Protein AF-A0A2E0BI28-F1 (afdb_monomer)

Structure (mmCIF, N/CA/C/O backbone):
data_AF-A0A2E0BI28-F1
#
_entry.id   AF-A0A2E0BI28-F1
#
loop_
_atom_site.group_PDB
_atom_site.id
_atom_site.type_symbol
_atom_site.label_atom_id
_atom_site.label_alt_id
_atom_site.label_comp_id
_atom_site.label_asym_id
_atom_site.label_entity_id
_atom_site.label_seq_id
_atom_site.pdbx_PDB_ins_code
_atom_site.Cartn_x
_atom_site.Cartn_y
_atom_site.Cartn_z
_atom_site.occupancy
_atom_site.B_iso_or_equiv
_atom_site.auth_seq_id
_atom_site.auth_comp_id
_atom_site.auth_asym_id
_atom_site.auth_atom_id
_atom_site.pdbx_PDB_model_num
ATOM 1 N N . MET A 1 1 ? 21.167 0.576 13.100 1.00 31.11 1 MET A N 1
ATOM 2 C CA . MET A 1 1 ? 19.724 0.785 12.838 1.00 31.11 1 MET A CA 1
ATOM 3 C C . MET A 1 1 ? 19.619 1.654 11.587 1.00 31.11 1 MET A C 1
ATOM 5 O O . MET A 1 1 ? 20.034 2.802 11.629 1.00 31.11 1 MET A O 1
ATOM 9 N N . GLY A 1 2 ? 19.281 1.069 10.433 1.00 33.22 2 GLY A N 1
ATOM 10 C CA . GLY A 1 2 ? 19.471 1.712 9.123 1.00 33.22 2 GLY A CA 1
ATOM 11 C C . GLY A 1 2 ? 18.499 2.867 8.863 1.00 33.22 2 GLY A C 1
ATOM 12 O O . GLY A 1 2 ? 17.289 2.679 8.938 1.00 33.22 2 GLY A O 1
ATOM 13 N N . TYR A 1 3 ? 19.042 4.031 8.502 1.00 32.47 3 TYR A N 1
ATOM 14 C CA . TYR A 1 3 ? 18.343 5.298 8.228 1.00 32.47 3 TYR A CA 1
ATOM 15 C C . TYR A 1 3 ? 17.314 5.261 7.071 1.00 32.47 3 TYR A C 1
ATOM 17 O O . TYR A 1 3 ? 16.593 6.232 6.873 1.00 32.47 3 TYR A O 1
ATOM 25 N N . TYR A 1 4 ? 17.198 4.155 6.325 1.00 41.75 4 TYR A N 1
ATOM 26 C CA . TYR A 1 4 ? 16.386 4.061 5.100 1.00 41.75 4 TYR A CA 1
ATOM 27 C C . TYR A 1 4 ? 14.991 3.430 5.275 1.00 41.75 4 TYR A C 1
ATOM 29 O O . TYR A 1 4 ? 14.254 3.322 4.300 1.00 41.75 4 TYR A O 1
ATOM 37 N N . LYS A 1 5 ? 14.585 3.044 6.497 1.00 52.09 5 LYS A N 1
ATOM 38 C CA . LYS A 1 5 ? 13.227 2.510 6.764 1.00 52.09 5 LYS A CA 1
ATOM 39 C C . LYS A 1 5 ? 12.144 3.586 6.947 1.00 52.09 5 LYS A C 1
ATOM 41 O O . LYS A 1 5 ? 10.982 3.245 7.121 1.00 52.09 5 LYS A O 1
ATOM 46 N N . LEU A 1 6 ? 12.518 4.866 6.935 1.00 51.03 6 LEU A N 1
ATOM 47 C CA . LEU A 1 6 ? 11.646 5.989 7.273 1.00 51.03 6 LEU A CA 1
ATOM 48 C C . LEU A 1 6 ? 11.399 6.861 6.035 1.00 51.03 6 LEU A C 1
ATOM 50 O O . LEU A 1 6 ? 12.288 7.582 5.591 1.00 51.03 6 LEU A O 1
ATOM 54 N N . MET A 1 7 ? 10.181 6.821 5.489 1.00 57.72 7 MET A N 1
ATOM 55 C CA . MET A 1 7 ? 9.755 7.675 4.369 1.00 57.72 7 MET A CA 1
ATOM 56 C C . MET A 1 7 ? 8.499 8.466 4.734 1.00 57.72 7 MET A C 1
ATOM 58 O O . MET A 1 7 ? 7.677 7.999 5.514 1.00 57.72 7 MET A O 1
ATOM 62 N N . LYS A 1 8 ? 8.293 9.656 4.157 1.00 57.38 8 LYS A N 1
ATOM 63 C CA . LYS A 1 8 ? 6.991 10.343 4.282 1.00 57.38 8 LYS A CA 1
ATOM 64 C C . LYS A 1 8 ? 5.886 9.454 3.703 1.00 57.38 8 LYS A C 1
ATOM 66 O O . LYS A 1 8 ? 6.143 8.732 2.744 1.00 57.38 8 LYS A O 1
ATOM 71 N N . ASN A 1 9 ? 4.663 9.547 4.240 1.00 54.53 9 ASN A N 1
ATOM 72 C CA . ASN A 1 9 ? 3.481 8.838 3.723 1.00 54.53 9 ASN A CA 1
ATOM 73 C C . ASN A 1 9 ? 3.029 9.392 2.360 1.00 54.53 9 ASN A C 1
ATOM 75 O O . ASN A 1 9 ? 1.961 9.986 2.216 1.00 54.53 9 ASN A O 1
ATOM 79 N N . THR A 1 10 ? 3.883 9.265 1.354 1.00 59.09 10 THR A N 1
ATOM 80 C CA . THR A 1 10 ? 3.509 9.390 -0.047 1.00 59.09 10 THR A CA 1
ATOM 81 C C . THR A 1 10 ? 3.046 8.027 -0.539 1.00 59.09 10 THR A C 1
ATOM 83 O O . THR A 1 10 ? 3.462 6.994 -0.022 1.00 59.09 10 THR A O 1
ATOM 86 N N . HIS A 1 11 ? 2.176 8.017 -1.545 1.00 71.75 11 HIS A N 1
ATOM 87 C CA . HIS A 1 11 ? 1.741 6.791 -2.205 1.00 71.75 11 HIS A CA 1
ATOM 88 C C . HIS A 1 11 ? 2.954 5.902 -2.559 1.00 71.75 11 HIS A C 1
ATOM 90 O O . HIS A 1 11 ? 3.830 6.347 -3.299 1.00 71.75 11 HIS A O 1
ATOM 96 N N . LEU A 1 12 ? 3.002 4.670 -2.027 1.00 86.62 12 LEU A N 1
ATOM 97 C CA . LEU A 1 12 ? 4.080 3.713 -2.302 1.00 86.62 12 LEU A CA 1
ATOM 98 C C . LEU A 1 12 ? 4.194 3.453 -3.804 1.00 86.62 12 LEU A C 1
ATOM 100 O O . LEU A 1 12 ? 3.188 3.247 -4.486 1.00 86.62 12 LEU A O 1
ATOM 104 N N . GLU A 1 13 ? 5.417 3.458 -4.316 1.00 90.44 13 GLU A N 1
ATOM 105 C CA . GLU A 1 13 ? 5.674 3.295 -5.743 1.00 90.44 13 GLU A CA 1
ATOM 106 C C . GLU A 1 13 ? 5.702 1.820 -6.151 1.00 90.44 13 GLU A C 1
ATOM 108 O O . GLU A 1 13 ? 5.986 0.927 -5.345 1.00 90.44 13 GLU A O 1
ATOM 113 N N . HIS A 1 14 ? 5.399 1.560 -7.423 1.00 93.94 14 HIS A N 1
ATOM 114 C CA . HIS A 1 14 ? 5.671 0.259 -8.028 1.00 93.94 14 HIS A CA 1
ATOM 115 C C . HIS A 1 14 ? 7.129 0.217 -8.507 1.00 93.94 14 HIS A C 1
ATOM 117 O O . HIS A 1 14 ? 7.634 1.244 -8.967 1.00 93.94 14 HIS A O 1
ATOM 123 N N . PRO A 1 15 ? 7.812 -0.940 -8.466 1.00 96.69 15 PRO A N 1
ATOM 124 C CA . PRO A 1 15 ? 9.209 -1.024 -8.890 1.00 96.69 15 PRO A CA 1
ATOM 125 C C . PRO A 1 15 ? 9.400 -0.624 -10.361 1.00 96.69 15 PRO A C 1
ATOM 127 O O . PRO A 1 15 ? 10.380 0.035 -10.696 1.00 96.69 15 PRO A O 1
ATOM 130 N N . GLU A 1 16 ? 8.449 -0.934 -11.248 1.00 96.19 16 GLU A N 1
ATOM 131 C CA . GLU A 1 16 ? 8.539 -0.536 -12.657 1.00 96.19 16 GLU A CA 1
ATOM 132 C C . GLU A 1 16 ? 8.488 0.988 -12.878 1.00 96.19 16 GLU A C 1
ATOM 134 O O . GLU A 1 16 ? 9.059 1.482 -13.851 1.00 96.19 16 GLU A O 1
ATOM 139 N N . ASP A 1 17 ? 7.898 1.760 -11.955 1.00 95.31 17 ASP A N 1
ATOM 140 C CA . ASP A 1 17 ? 7.844 3.223 -12.069 1.00 95.31 17 ASP A CA 1
ATOM 141 C C . ASP A 1 17 ? 9.230 3.867 -11.891 1.00 95.31 17 ASP A C 1
ATOM 143 O O . ASP A 1 17 ? 9.428 4.986 -12.359 1.00 95.31 17 ASP A O 1
ATOM 147 N N . ALA A 1 18 ? 10.216 3.161 -11.317 1.00 96.06 18 ALA A N 1
ATOM 148 C CA . ALA A 1 18 ? 11.599 3.637 -11.187 1.00 96.06 18 ALA A CA 1
ATOM 149 C C . ALA A 1 18 ? 12.237 4.013 -12.539 1.00 96.06 18 ALA A C 1
ATOM 151 O O . ALA A 1 18 ? 13.077 4.909 -12.603 1.00 96.06 18 ALA A O 1
ATOM 152 N N . ILE A 1 19 ? 11.795 3.379 -13.633 1.00 96.94 19 ILE A N 1
ATOM 153 C CA . ILE A 1 19 ? 12.267 3.659 -14.998 1.00 96.94 19 ILE A CA 1
ATOM 154 C C . ILE A 1 19 ? 11.825 5.052 -15.470 1.00 96.94 19 ILE A C 1
ATOM 156 O O . ILE A 1 19 ? 12.482 5.660 -16.310 1.00 96.94 19 ILE A O 1
ATOM 160 N N . LEU A 1 20 ? 10.731 5.582 -14.916 1.00 96.19 20 LEU A N 1
ATOM 161 C CA . LEU A 1 20 ? 10.170 6.889 -15.270 1.00 96.19 20 LEU A CA 1
ATOM 162 C C . LEU A 1 20 ? 10.882 8.058 -14.570 1.00 96.19 20 LEU A C 1
ATOM 164 O O . LEU A 1 20 ? 10.458 9.202 -14.717 1.00 96.19 20 LEU A O 1
ATOM 168 N N . TYR A 1 21 ? 11.929 7.780 -13.793 1.00 94.31 21 TYR A N 1
ATOM 169 C CA . TYR A 1 21 ? 12.765 8.784 -13.144 1.00 94.31 21 TYR A CA 1
ATOM 170 C C . TYR A 1 21 ? 14.128 8.831 -13.842 1.00 94.31 21 TYR A C 1
ATOM 172 O O . TYR A 1 21 ? 14.198 8.987 -15.055 1.00 94.31 21 TYR A O 1
ATOM 180 N N . ASN A 1 22 ? 15.216 8.696 -13.087 1.00 94.25 22 ASN A N 1
ATOM 181 C CA . ASN A 1 22 ? 16.579 8.728 -13.594 1.00 94.25 22 ASN A CA 1
ATOM 182 C C . ASN A 1 22 ? 17.257 7.354 -13.461 1.00 94.25 22 ASN A C 1
ATOM 184 O O . ASN A 1 22 ? 16.751 6.440 -12.804 1.00 94.25 22 ASN A O 1
ATOM 188 N N . ARG A 1 23 ? 18.436 7.235 -14.077 1.00 95.69 23 ARG A N 1
ATOM 189 C CA . ARG A 1 23 ? 19.260 6.021 -14.041 1.00 95.69 23 ARG A CA 1
ATOM 190 C C . ARG A 1 23 ? 19.568 5.555 -12.615 1.00 95.69 23 ARG A C 1
ATOM 192 O O . ARG A 1 23 ? 19.420 4.375 -12.332 1.00 95.69 23 ARG A O 1
ATOM 199 N N . GLU A 1 24 ? 19.927 6.468 -11.718 1.00 95.75 24 GLU A N 1
ATOM 200 C CA . GLU A 1 24 ? 20.242 6.140 -10.321 1.00 95.75 24 GLU A CA 1
ATOM 201 C C . GLU A 1 24 ? 19.054 5.485 -9.595 1.00 95.75 24 GLU A C 1
ATOM 203 O O . GLU A 1 24 ? 19.210 4.457 -8.937 1.00 95.75 24 GLU A O 1
ATOM 208 N N . THR A 1 25 ? 17.845 6.025 -9.775 1.00 95.50 25 THR A N 1
ATOM 209 C CA . THR A 1 25 ? 16.609 5.471 -9.196 1.00 95.50 25 THR A CA 1
ATOM 210 C C . THR A 1 25 ? 16.343 4.064 -9.727 1.00 95.50 25 THR A C 1
ATOM 212 O O . THR A 1 25 ? 15.999 3.162 -8.960 1.00 95.50 25 THR A O 1
ATOM 215 N N . PHE A 1 26 ? 16.534 3.857 -11.033 1.00 97.25 26 PHE A N 1
ATOM 216 C CA . PHE A 1 26 ? 16.419 2.541 -11.652 1.00 97.25 26 PHE A CA 1
ATOM 217 C C . PHE A 1 26 ? 17.457 1.553 -11.109 1.00 97.25 26 PHE A C 1
ATOM 219 O O . PHE A 1 26 ? 17.092 0.435 -10.751 1.00 97.25 26 PHE A O 1
ATOM 226 N N . ASP A 1 27 ? 18.724 1.952 -11.004 1.00 97.50 27 ASP A N 1
ATOM 227 C CA . ASP A 1 27 ? 19.793 1.079 -10.518 1.00 97.50 27 ASP A CA 1
ATOM 228 C C . ASP A 1 27 ? 19.573 0.698 -9.048 1.00 97.50 27 ASP A C 1
ATOM 230 O O . ASP A 1 27 ? 19.703 -0.476 -8.694 1.00 97.50 27 ASP A O 1
ATOM 234 N N . ASN A 1 28 ? 19.139 1.641 -8.204 1.00 97.69 28 ASN A N 1
ATOM 235 C CA . ASN A 1 28 ? 18.749 1.354 -6.823 1.00 97.69 28 ASN A CA 1
ATOM 236 C C . ASN A 1 28 ? 17.561 0.376 -6.750 1.00 97.69 28 ASN A C 1
ATOM 238 O O . ASN A 1 28 ? 17.587 -0.577 -5.971 1.00 97.69 28 ASN A O 1
ATOM 242 N N . MET A 1 29 ? 16.544 0.551 -7.600 1.00 97.94 29 MET A N 1
ATOM 243 C CA . MET A 1 29 ? 15.421 -0.388 -7.705 1.00 97.94 29 MET A CA 1
ATOM 244 C C . MET A 1 29 ? 15.874 -1.776 -8.193 1.00 97.94 29 MET A C 1
ATOM 246 O O . MET A 1 29 ? 15.407 -2.801 -7.696 1.00 97.94 29 MET A O 1
ATOM 250 N N . LEU A 1 30 ? 16.836 -1.851 -9.111 1.00 97.88 30 LEU A N 1
ATOM 251 C CA . LEU A 1 30 ? 17.368 -3.130 -9.574 1.00 97.88 30 LEU A CA 1
ATOM 252 C C . LEU A 1 30 ? 18.132 -3.861 -8.457 1.00 97.88 30 LEU A C 1
ATOM 254 O O . LEU A 1 30 ? 18.016 -5.083 -8.335 1.00 97.88 30 LEU A O 1
ATOM 258 N N . GLN A 1 31 ? 18.862 -3.127 -7.607 1.00 98.19 31 GLN A N 1
ATOM 259 C CA . GLN A 1 31 ? 19.465 -3.688 -6.392 1.00 98.19 31 GLN A CA 1
ATOM 260 C C . GLN A 1 31 ? 18.402 -4.128 -5.379 1.00 98.19 31 GLN A C 1
ATOM 262 O O . GLN A 1 31 ? 18.513 -5.227 -4.838 1.00 98.19 31 GLN A O 1
ATOM 267 N N . PHE A 1 32 ? 17.335 -3.342 -5.198 1.00 97.88 32 PHE A N 1
ATOM 268 C CA . PHE A 1 32 ? 16.171 -3.722 -4.394 1.00 97.88 32 PHE A CA 1
ATOM 269 C C . PHE A 1 32 ? 15.584 -5.067 -4.842 1.00 97.88 32 PHE A C 1
ATOM 271 O O . PHE A 1 32 ? 15.358 -5.934 -4.004 1.00 97.88 32 PHE A O 1
ATOM 278 N N . LEU A 1 33 ? 15.391 -5.282 -6.149 1.00 97.62 33 LEU A N 1
ATOM 279 C CA . LEU A 1 33 ? 14.885 -6.556 -6.673 1.00 97.62 33 LEU A CA 1
ATOM 280 C C . LEU A 1 33 ? 15.896 -7.700 -6.525 1.00 97.62 33 LEU A C 1
ATOM 282 O O . LEU A 1 33 ? 15.493 -8.858 -6.406 1.00 97.62 33 LEU A O 1
ATOM 286 N N . ARG A 1 34 ? 17.204 -7.417 -6.563 1.00 96.56 34 ARG A N 1
ATOM 287 C CA . ARG A 1 34 ? 18.274 -8.423 -6.442 1.00 96.56 34 ARG A CA 1
ATOM 288 C C . ARG A 1 34 ? 18.456 -8.919 -5.007 1.00 96.56 34 ARG A C 1
ATOM 290 O O . ARG A 1 34 ? 18.790 -10.094 -4.824 1.00 96.56 34 ARG A O 1
ATOM 297 N N . ASP A 1 35 ? 18.255 -8.042 -4.031 1.00 96.00 35 ASP A N 1
ATOM 298 C CA . ASP A 1 35 ? 18.480 -8.321 -2.618 1.00 96.00 35 ASP A CA 1
ATOM 299 C C . ASP A 1 35 ? 17.649 -9.519 -2.125 1.00 96.00 35 ASP A C 1
ATOM 301 O O . ASP A 1 35 ? 16.506 -9.742 -2.538 1.00 96.00 35 ASP A O 1
ATOM 305 N N . ARG A 1 36 ? 18.263 -10.341 -1.271 1.00 92.88 36 ARG A N 1
ATOM 306 C CA . ARG A 1 36 ? 17.654 -11.559 -0.713 1.00 92.88 36 ARG A CA 1
ATOM 307 C C . ARG A 1 36 ? 17.199 -11.383 0.732 1.00 92.88 36 ARG A C 1
ATOM 309 O O . ARG A 1 36 ? 16.501 -12.247 1.244 1.00 92.88 36 ARG A O 1
ATOM 316 N N . SER A 1 37 ? 17.552 -10.269 1.361 1.00 94.31 37 SER A N 1
ATOM 317 C CA . SER A 1 37 ? 17.214 -9.917 2.737 1.00 94.31 37 SER A CA 1
ATOM 318 C C . SER A 1 37 ? 16.044 -8.932 2.741 1.00 94.31 37 SER A C 1
ATOM 320 O O . SER A 1 37 ? 16.147 -7.813 3.244 1.00 94.31 37 SER A O 1
ATOM 322 N N . SER A 1 38 ? 14.933 -9.353 2.132 1.00 93.69 38 SER A N 1
ATOM 323 C CA . SER A 1 38 ? 13.696 -8.572 2.060 1.00 93.69 38 SER A CA 1
ATOM 324 C C . SER A 1 38 ? 12.636 -9.133 2.999 1.00 93.69 38 SER A C 1
ATOM 326 O O . SER A 1 38 ? 12.544 -10.347 3.165 1.00 93.69 38 SER A O 1
ATOM 328 N N . THR A 1 39 ? 11.820 -8.253 3.574 1.00 93.81 39 THR A N 1
ATOM 329 C CA . THR A 1 39 ? 10.570 -8.610 4.256 1.00 93.81 39 THR A CA 1
ATOM 330 C C . THR A 1 39 ? 9.382 -8.265 3.365 1.00 93.81 39 THR A C 1
ATOM 332 O O . THR A 1 39 ? 9.490 -7.404 2.484 1.00 93.81 39 THR A O 1
ATOM 335 N N . ALA A 1 40 ? 8.264 -8.964 3.558 1.00 93.75 40 ALA A N 1
ATOM 336 C CA . ALA A 1 40 ? 7.020 -8.711 2.850 1.00 93.75 40 ALA A CA 1
ATOM 337 C C . ALA A 1 40 ? 5.849 -8.656 3.835 1.00 93.75 40 ALA A C 1
ATOM 339 O O . ALA A 1 40 ? 5.827 -9.374 4.832 1.00 93.75 40 ALA A O 1
ATOM 340 N N . THR A 1 41 ? 4.872 -7.810 3.532 1.00 94.38 41 THR A N 1
ATOM 341 C CA . THR A 1 41 ? 3.568 -7.789 4.197 1.00 94.38 41 THR A CA 1
ATOM 342 C C . THR A 1 41 ? 2.461 -7.835 3.156 1.00 94.38 41 THR A C 1
ATOM 344 O O . THR A 1 41 ? 2.643 -7.395 2.016 1.00 94.38 41 THR A O 1
ATOM 347 N N . VAL A 1 42 ? 1.314 -8.396 3.524 1.00 94.69 42 VAL A N 1
ATOM 348 C CA . VAL A 1 42 ? 0.128 -8.447 2.667 1.00 94.69 42 VAL A CA 1
ATOM 349 C C . VAL A 1 42 ? -0.382 -7.035 2.429 1.00 94.69 42 VAL A C 1
ATOM 351 O O . VAL A 1 42 ? -0.569 -6.251 3.363 1.00 94.69 42 VAL A O 1
ATOM 354 N N . LYS A 1 43 ? -0.647 -6.715 1.164 1.00 93.69 43 LYS A N 1
ATOM 355 C CA . LYS A 1 43 ? -1.381 -5.513 0.808 1.00 93.69 43 LYS A CA 1
ATOM 356 C C . LYS A 1 43 ? -2.876 -5.837 0.809 1.00 93.69 43 LYS A C 1
ATOM 358 O O . LYS A 1 43 ? -3.415 -6.295 -0.194 1.00 93.69 43 LYS A O 1
ATOM 363 N N . TRP A 1 44 ? -3.524 -5.591 1.943 1.00 94.81 44 TRP A N 1
ATOM 364 C CA . TRP A 1 44 ? -4.975 -5.696 2.072 1.00 94.81 44 TRP A CA 1
ATOM 365 C C . TRP A 1 44 ? -5.678 -4.611 1.243 1.00 94.81 44 TRP A C 1
ATOM 367 O O . TRP A 1 44 ? -5.206 -3.477 1.144 1.00 94.81 44 TRP A O 1
ATOM 377 N N . ASP A 1 45 ? -6.815 -4.968 0.651 1.00 94.06 45 ASP A N 1
ATOM 378 C CA . ASP A 1 45 ? -7.666 -4.072 -0.145 1.00 94.06 45 ASP A CA 1
ATOM 379 C C . ASP A 1 45 ? -8.777 -3.451 0.717 1.00 94.06 45 ASP A C 1
ATOM 381 O O . ASP A 1 45 ? -9.958 -3.538 0.397 1.00 94.06 45 ASP A O 1
ATOM 385 N N . GLY A 1 46 ? -8.406 -2.884 1.867 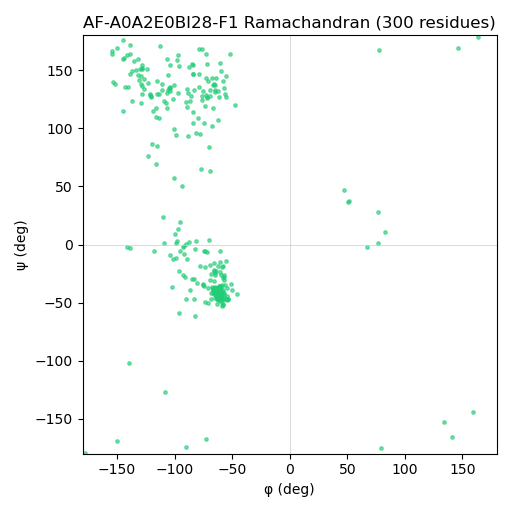1.00 93.94 46 GLY A N 1
ATOM 386 C CA . GLY A 1 46 ? -9.357 -2.246 2.777 1.00 93.94 46 GLY A CA 1
ATOM 387 C C . GLY A 1 46 ? -9.653 -0.784 2.420 1.00 93.94 46 GLY A C 1
ATOM 388 O O . GLY A 1 46 ? -8.834 -0.089 1.808 1.00 93.94 46 GLY A O 1
ATOM 389 N N . ALA A 1 47 ? -10.819 -0.285 2.836 1.00 92.75 47 ALA A N 1
ATOM 390 C CA . ALA A 1 47 ? -11.212 1.109 2.672 1.00 92.75 47 ALA A CA 1
ATOM 391 C C . ALA A 1 47 ? -12.225 1.570 3.743 1.00 92.75 47 ALA A C 1
ATOM 393 O O . ALA A 1 47 ? -13.172 0.850 4.042 1.00 92.75 47 ALA A O 1
ATOM 394 N N . PRO A 1 48 ? -12.089 2.802 4.279 1.00 93.81 48 PRO A N 1
ATOM 395 C CA . PRO A 1 48 ? -10.983 3.728 4.067 1.00 93.81 48 PRO A CA 1
ATOM 396 C C . PRO A 1 48 ? -9.733 3.312 4.860 1.00 93.81 48 PRO A C 1
ATOM 398 O O . PRO A 1 48 ? -9.772 2.473 5.756 1.00 93.81 48 PRO A O 1
ATOM 401 N N . SER A 1 49 ? -8.605 3.948 4.548 1.00 93.25 49 SER A N 1
ATOM 402 C CA . SER A 1 49 ? -7.400 3.822 5.370 1.00 93.25 49 SER A CA 1
ATOM 403 C C . SER A 1 49 ? -7.550 4.667 6.638 1.00 93.25 49 SER A C 1
ATOM 405 O O . SER A 1 49 ? -7.806 5.876 6.550 1.00 93.25 49 SER A O 1
ATOM 407 N N . ILE A 1 50 ? -7.388 4.031 7.795 1.00 96.44 50 ILE A N 1
ATOM 408 C CA . ILE A 1 50 ? -7.575 4.604 9.128 1.00 96.44 50 ILE A CA 1
ATOM 409 C C . ILE A 1 50 ? -6.212 4.859 9.762 1.00 96.44 50 ILE A C 1
ATOM 411 O O . ILE A 1 50 ? -5.328 4.006 9.731 1.00 96.44 50 ILE A O 1
ATOM 415 N N . VAL A 1 51 ? -6.048 6.033 10.361 1.00 96.94 51 VAL A N 1
ATOM 416 C CA . VAL A 1 51 ? -4.888 6.417 11.165 1.00 96.94 51 VAL A CA 1
ATOM 417 C C . VAL A 1 51 ? -5.356 6.627 12.598 1.00 96.94 51 VAL A C 1
ATOM 419 O O . VAL A 1 51 ? -6.330 7.342 12.824 1.00 96.94 51 VAL A O 1
ATOM 422 N N . PHE A 1 52 ? -4.678 6.012 13.557 1.00 97.38 52 PHE A N 1
ATOM 423 C CA . PHE A 1 52 ? -5.076 6.031 14.962 1.00 97.38 52 PHE A CA 1
ATOM 424 C C . PHE A 1 52 ? -3.866 5.919 15.887 1.00 97.38 52 PHE A C 1
ATOM 426 O O . PHE A 1 52 ? -2.752 5.626 15.445 1.00 97.38 52 PHE A O 1
ATOM 433 N N . GLY A 1 53 ? -4.078 6.153 17.178 1.00 96.19 53 GLY A N 1
ATOM 434 C CA . GLY A 1 53 ? -3.021 6.090 18.180 1.00 96.19 53 GLY A CA 1
ATOM 435 C C . GLY A 1 53 ? -3.054 7.280 19.125 1.00 96.19 53 GLY A C 1
ATOM 436 O O . GLY A 1 53 ? -4.093 7.904 19.338 1.00 96.19 53 GLY A O 1
ATOM 437 N N . THR A 1 54 ? -1.891 7.618 19.667 1.00 95.94 54 THR A N 1
ATOM 438 C CA . THR A 1 54 ? -1.715 8.753 20.571 1.00 95.94 54 THR A CA 1
ATOM 439 C C . THR A 1 54 ? -0.930 9.858 19.877 1.00 95.94 54 THR A C 1
ATOM 441 O O . THR A 1 54 ? 0.207 9.653 19.455 1.00 95.94 54 THR A O 1
ATOM 444 N N . ASN A 1 55 ? -1.514 11.053 19.814 1.00 94.19 55 ASN A N 1
ATOM 445 C CA . ASN A 1 55 ? -0.848 12.281 19.388 1.00 94.19 55 ASN A CA 1
ATOM 446 C C . ASN A 1 55 ? -0.935 13.313 20.514 1.00 94.19 55 ASN A C 1
ATOM 448 O O . ASN A 1 55 ? -2.015 13.539 21.052 1.00 94.19 55 ASN A O 1
ATOM 452 N N . GLU A 1 56 ? 0.195 13.920 20.890 1.00 90.31 56 GLU A N 1
ATOM 453 C CA . GLU A 1 56 ? 0.252 14.936 21.962 1.00 90.31 56 GLU A CA 1
ATOM 454 C C . GLU A 1 56 ? -0.423 14.481 23.276 1.00 90.31 56 GLU A C 1
ATOM 456 O O . GLU A 1 56 ? -1.096 15.246 23.962 1.00 90.31 56 GLU A O 1
ATOM 461 N N . GLY A 1 57 ? -0.274 13.195 23.618 1.00 92.94 57 GLY A N 1
ATOM 462 C CA . GLY A 1 57 ? -0.861 12.595 24.822 1.00 92.94 57 GLY A CA 1
ATOM 463 C C . GLY A 1 57 ? -2.362 12.289 24.734 1.00 92.94 57 GLY A C 1
ATOM 464 O O . GLY A 1 57 ? -2.922 11.774 25.698 1.00 92.94 57 GLY A O 1
ATOM 465 N N . LYS A 1 58 ? -3.015 12.558 23.597 1.00 95.94 58 LYS A N 1
ATOM 466 C CA . LYS A 1 58 ? -4.442 12.292 23.377 1.00 95.94 58 LYS A CA 1
ATOM 467 C C . LYS A 1 58 ? -4.652 11.169 22.367 1.00 95.94 58 LYS A C 1
ATOM 469 O O . LYS A 1 58 ? -3.990 11.117 21.331 1.00 95.94 58 LYS A O 1
ATOM 474 N N . TRP A 1 59 ? -5.603 10.291 22.672 1.00 97.06 59 TRP A N 1
ATOM 475 C CA . TRP A 1 59 ? -6.106 9.294 21.730 1.00 97.06 59 TRP A CA 1
ATOM 476 C C . TRP A 1 59 ? -6.804 9.981 20.554 1.00 97.06 59 TRP A C 1
ATOM 478 O O . TRP A 1 59 ? -7.558 10.932 20.764 1.00 97.06 59 TRP A O 1
ATOM 488 N N . PHE A 1 60 ? -6.567 9.501 19.336 1.00 97.81 60 PHE A N 1
ATOM 489 C CA . PHE A 1 60 ? -7.243 10.004 18.147 1.00 97.81 60 PHE A CA 1
ATOM 490 C C . PHE A 1 60 ? -7.511 8.902 17.125 1.00 97.81 60 PHE A C 1
ATOM 492 O O . PHE A 1 60 ? -6.822 7.880 17.080 1.00 97.81 60 PHE A O 1
ATOM 499 N N . VAL A 1 61 ? -8.467 9.181 16.240 1.00 98.00 61 VAL A N 1
ATOM 500 C CA . VAL A 1 61 ? -8.669 8.455 14.982 1.00 98.00 61 VAL A CA 1
ATOM 501 C C . VAL A 1 61 ? -8.833 9.441 13.828 1.00 98.00 61 VAL A C 1
ATOM 503 O O . VAL A 1 61 ? -9.180 10.610 14.008 1.00 98.00 61 VAL A O 1
ATOM 506 N N . GLY A 1 62 ? -8.610 8.986 12.607 1.00 96.62 62 GLY A N 1
ATOM 507 C CA . GLY A 1 62 ? -8.859 9.770 11.408 1.00 96.62 62 GLY A CA 1
ATOM 508 C C . GLY A 1 62 ? -8.555 8.986 10.146 1.00 96.62 62 GLY A C 1
ATOM 509 O O . GLY A 1 62 ? -8.150 7.831 10.188 1.00 96.62 62 GLY A O 1
ATOM 510 N N . THR A 1 63 ? -8.734 9.629 8.998 1.00 94.81 63 THR A N 1
ATOM 511 C CA . THR A 1 63 ? -8.222 9.099 7.725 1.00 94.81 63 THR A CA 1
ATOM 512 C C . THR A 1 63 ? -6.802 9.619 7.477 1.00 94.81 63 THR A C 1
ATOM 514 O O . THR A 1 63 ? -6.259 10.383 8.276 1.00 94.81 63 THR A O 1
ATOM 517 N N . LYS A 1 64 ? -6.205 9.335 6.313 1.00 89.56 64 LYS A N 1
ATOM 518 C CA . LYS A 1 64 ? -4.920 9.945 5.902 1.00 89.56 64 LYS A CA 1
ATOM 519 C C . LYS A 1 64 ? -4.916 11.484 5.895 1.00 89.56 64 LYS A C 1
ATOM 521 O O . LYS A 1 64 ? -3.842 12.085 5.859 1.00 89.56 64 LYS A O 1
ATOM 526 N N . SER A 1 65 ? -6.078 12.142 5.970 1.00 90.00 65 SER A N 1
ATOM 527 C CA . SER A 1 65 ? -6.193 13.599 6.131 1.00 90.00 65 SER A CA 1
ATOM 528 C C . SER A 1 65 ? -5.506 14.156 7.381 1.00 90.00 65 SER A C 1
ATOM 530 O O . SER A 1 65 ? -5.203 15.349 7.405 1.00 90.00 65 SER A O 1
ATOM 532 N N . VAL A 1 66 ? -5.210 13.330 8.391 1.00 91.75 66 VAL A N 1
ATOM 533 C CA . VAL A 1 66 ? -4.419 13.742 9.568 1.00 91.75 66 VAL A CA 1
ATOM 534 C C . VAL A 1 66 ? -3.014 14.232 9.192 1.00 91.75 66 VAL A C 1
ATOM 536 O O . VAL A 1 66 ? -2.443 15.071 9.882 1.00 91.75 66 VAL A O 1
ATOM 539 N N . PHE A 1 67 ? -2.473 13.765 8.061 1.00 88.88 67 PHE A N 1
ATOM 540 C CA . PHE A 1 67 ? -1.150 14.146 7.557 1.00 88.88 67 PHE A CA 1
ATOM 541 C C . PHE A 1 67 ? -1.180 15.348 6.596 1.00 88.88 67 PHE A C 1
ATOM 543 O O . PHE A 1 67 ? -0.137 15.766 6.087 1.00 88.88 67 PHE A O 1
ATOM 550 N N . ASN A 1 68 ? -2.360 15.906 6.297 1.00 85.69 68 ASN A N 1
ATOM 551 C CA . ASN A 1 68 ? -2.485 17.031 5.371 1.00 85.69 68 ASN A CA 1
ATOM 552 C C . ASN A 1 68 ? -1.771 18.277 5.928 1.00 85.69 68 ASN A C 1
ATOM 554 O O . ASN A 1 68 ? -1.790 18.550 7.123 1.00 85.69 68 ASN A O 1
ATOM 558 N N . LYS A 1 69 ? -1.143 19.069 5.055 1.00 79.75 69 LYS A N 1
ATOM 559 C CA . LYS A 1 69 ? -0.448 20.300 5.456 1.00 79.75 69 LYS A CA 1
ATOM 560 C C . LYS A 1 69 ? -1.383 21.492 5.657 1.00 79.75 69 LYS A C 1
ATOM 562 O O . LYS A 1 69 ? -1.085 22.332 6.499 1.00 79.75 69 LYS A O 1
ATOM 567 N N . VAL A 1 70 ? -2.468 21.566 4.880 1.00 80.12 70 VAL A N 1
ATOM 568 C CA . VAL A 1 70 ? -3.376 22.724 4.827 1.00 80.12 70 VAL A CA 1
ATOM 569 C C . VAL A 1 70 ? -4.582 22.506 5.734 1.00 80.12 70 VAL A C 1
ATOM 571 O O . VAL A 1 70 ? -4.804 23.276 6.659 1.00 80.12 70 VAL A O 1
ATOM 574 N N . LYS A 1 71 ? -5.347 21.437 5.490 1.00 84.00 71 LYS A N 1
ATOM 575 C CA . LYS A 1 71 ? -6.545 21.092 6.268 1.00 84.00 71 LYS A CA 1
ATOM 576 C C . LYS A 1 71 ? -6.317 19.777 6.999 1.00 84.00 71 LYS A C 1
ATOM 578 O O . LYS A 1 71 ? -6.640 18.712 6.476 1.00 84.00 71 LYS A O 1
ATOM 583 N N . VAL A 1 72 ? -5.702 19.871 8.173 1.00 86.31 72 VAL A N 1
ATOM 584 C CA . VAL A 1 72 ? -5.506 18.739 9.085 1.00 86.31 72 VAL A CA 1
ATOM 585 C C . VAL A 1 72 ? -6.856 18.372 9.692 1.00 86.31 72 VAL A C 1
ATOM 587 O O . VAL A 1 72 ? -7.516 19.235 10.260 1.00 86.31 72 VAL A O 1
ATOM 590 N N . LYS A 1 73 ? -7.251 17.104 9.583 1.00 92.31 73 LYS A N 1
ATOM 591 C CA . LYS A 1 73 ? -8.476 16.576 10.201 1.00 92.31 73 LYS A CA 1
ATOM 592 C C . LYS A 1 73 ? -8.105 15.460 11.170 1.00 92.31 73 LYS A C 1
ATOM 594 O O . LYS A 1 73 ? -8.019 14.307 10.751 1.00 92.31 73 LYS A O 1
ATOM 599 N N . ILE A 1 74 ? -7.788 15.828 12.409 1.00 95.25 74 ILE A N 1
ATOM 600 C CA . ILE A 1 74 ? -7.528 14.896 13.516 1.00 95.25 74 ILE A CA 1
ATOM 601 C C . ILE A 1 74 ? -8.758 14.901 14.411 1.00 95.25 74 ILE A C 1
ATOM 603 O O . ILE A 1 74 ? -9.277 15.977 14.702 1.00 95.25 74 ILE A O 1
ATOM 607 N N . ASN A 1 75 ? -9.205 13.720 14.838 1.00 97.88 75 ASN A N 1
ATOM 608 C CA . ASN A 1 75 ? -10.393 13.595 15.668 1.00 97.88 75 ASN A CA 1
ATOM 609 C C . ASN A 1 75 ? -10.026 13.022 17.037 1.00 97.88 75 ASN A C 1
ATOM 611 O O . ASN A 1 75 ? -9.670 11.847 17.137 1.00 97.88 75 ASN A O 1
ATOM 615 N N . TYR A 1 76 ? -10.110 13.853 18.076 1.00 97.88 76 TYR A N 1
ATOM 616 C CA . TYR A 1 76 ? -9.871 13.468 19.471 1.00 97.88 76 TYR A CA 1
ATOM 617 C C . TYR A 1 76 ? -11.173 13.128 20.212 1.00 97.88 76 TYR A C 1
ATOM 619 O O . TYR A 1 76 ? -11.140 12.722 21.371 1.00 97.88 76 TYR A O 1
ATOM 627 N N . SER A 1 77 ? -12.319 13.322 19.558 1.00 98.12 77 SER A N 1
ATOM 628 C CA . SER A 1 77 ? -13.660 13.093 20.086 1.00 98.12 77 SER A CA 1
ATOM 629 C C . SER A 1 77 ? -14.653 12.815 18.955 1.00 98.12 77 SER A C 1
ATOM 631 O O . SER A 1 77 ? -14.401 13.154 17.799 1.00 98.12 77 SER A O 1
ATOM 633 N N . HIS A 1 78 ? -15.824 12.271 19.291 1.00 98.44 78 HIS A N 1
ATOM 634 C CA . HIS A 1 78 ? -16.945 12.151 18.354 1.00 98.44 78 HIS A CA 1
ATOM 635 C C . HIS A 1 78 ? -17.377 13.495 17.750 1.00 98.44 78 HIS A C 1
ATOM 637 O O . HIS A 1 78 ? -17.719 13.551 16.575 1.00 98.44 78 HIS A O 1
ATOM 643 N N . HIS A 1 79 ? -17.300 14.589 18.512 1.00 98.19 79 HIS A N 1
ATOM 644 C CA . HIS A 1 79 ? -17.608 15.919 17.991 1.00 98.19 79 HIS A CA 1
ATOM 645 C C . HIS A 1 79 ? -16.642 16.339 16.874 1.00 98.19 79 HIS A C 1
ATOM 647 O O . HIS A 1 79 ? -17.075 16.853 15.844 1.00 98.19 79 HIS A O 1
ATOM 653 N N . ASP A 1 80 ? -15.344 16.061 17.034 1.00 98.12 80 ASP A N 1
ATOM 654 C CA . ASP A 1 80 ? -14.356 16.345 15.989 1.00 98.12 80 ASP A CA 1
ATOM 655 C C . ASP A 1 80 ? -14.633 15.535 14.716 1.00 98.12 80 ASP A C 1
ATOM 657 O O . ASP A 1 80 ? -14.469 16.058 13.612 1.00 98.12 80 ASP A O 1
ATOM 661 N N . ILE A 1 81 ? -15.075 14.276 14.861 1.00 98.38 81 ILE A N 1
ATOM 662 C CA . ILE A 1 81 ? -15.453 13.419 13.726 1.00 98.38 81 ILE A CA 1
ATOM 663 C C . ILE A 1 81 ? -16.596 14.068 12.947 1.00 98.38 81 ILE A C 1
ATOM 665 O O . ILE A 1 81 ? -16.486 14.206 11.728 1.00 98.38 81 ILE A O 1
ATOM 669 N N . GLU A 1 82 ? -17.638 14.538 13.628 1.00 98.06 82 GLU A N 1
ATOM 670 C CA . GLU A 1 82 ? -18.769 15.207 12.982 1.00 98.06 82 GLU A CA 1
ATOM 671 C C . GLU A 1 82 ? -18.351 16.504 12.277 1.00 98.06 82 GLU A C 1
ATOM 673 O O . GLU A 1 82 ? -18.669 16.711 11.103 1.00 98.06 82 GLU A O 1
ATOM 678 N N . LEU A 1 83 ? -17.544 17.347 12.930 1.00 97.31 83 LEU A N 1
ATOM 679 C CA . LEU A 1 83 ? -17.025 18.575 12.318 1.00 97.31 83 LEU A CA 1
ATOM 680 C C . LEU A 1 83 ? -16.190 18.293 11.058 1.00 97.31 83 LEU A C 1
ATOM 682 O O . LEU A 1 83 ? -16.300 18.993 10.048 1.00 97.31 83 LEU A O 1
ATOM 686 N N . ASN A 1 84 ? -15.342 17.265 11.099 1.00 96.75 84 ASN A N 1
ATOM 687 C CA . ASN A 1 84 ? -14.405 16.964 10.020 1.00 96.75 84 ASN A CA 1
ATOM 688 C C . ASN A 1 84 ? -15.013 16.113 8.896 1.00 96.75 84 ASN A C 1
ATOM 690 O O . ASN A 1 84 ? -14.561 16.221 7.744 1.00 96.75 84 ASN A O 1
ATOM 694 N N . HIS A 1 85 ? -15.987 15.258 9.215 1.00 95.88 85 HIS A N 1
ATOM 695 C CA . HIS A 1 85 ? -16.463 14.168 8.362 1.00 95.88 85 HIS A CA 1
ATOM 696 C C . HIS A 1 85 ? -17.987 13.970 8.349 1.00 95.88 85 HIS A C 1
ATOM 698 O O . HIS A 1 85 ? -18.432 13.158 7.549 1.00 95.88 85 HIS A O 1
ATOM 704 N N . GLY A 1 86 ? -18.800 14.711 9.111 1.00 94.94 86 GLY A N 1
ATOM 705 C CA . GLY A 1 86 ? -20.262 14.508 9.180 1.00 94.94 86 GLY A CA 1
ATOM 706 C C . GLY A 1 86 ? -21.002 14.681 7.842 1.00 94.94 86 GLY A C 1
ATOM 707 O O . GLY A 1 86 ? -22.032 14.066 7.594 1.00 94.94 86 GLY A O 1
ATOM 708 N N . HIS A 1 87 ? -20.419 15.437 6.905 1.00 94.81 87 HIS A N 1
ATOM 709 C CA . HIS A 1 87 ? -20.893 15.536 5.514 1.00 94.81 87 HIS A CA 1
ATOM 710 C C . HIS A 1 87 ? -20.631 14.272 4.666 1.00 94.81 87 HIS A C 1
ATOM 712 O O . HIS A 1 87 ? -21.072 14.201 3.522 1.00 94.81 87 HIS A O 1
ATOM 718 N N . LEU A 1 88 ? -19.899 13.290 5.201 1.00 94.88 88 LEU A N 1
ATOM 719 C CA . LEU A 1 88 ? -19.601 11.982 4.613 1.00 94.88 88 LEU A CA 1
ATOM 720 C C . LEU A 1 88 ? -20.085 10.885 5.579 1.00 94.88 88 LEU A C 1
ATOM 722 O O . LEU A 1 88 ? -19.257 10.274 6.263 1.00 94.88 88 LEU A O 1
ATOM 726 N N . PRO A 1 89 ? -21.401 10.608 5.650 1.00 94.69 89 PRO A N 1
ATOM 727 C CA . PRO A 1 89 ? -21.987 9.790 6.716 1.00 94.69 89 PRO A CA 1
ATOM 728 C C . PRO A 1 89 ? -21.339 8.410 6.882 1.00 94.69 89 PRO A C 1
ATOM 730 O O . PRO A 1 89 ? -21.123 7.961 8.002 1.00 94.69 89 PRO A O 1
ATOM 733 N N . LYS A 1 90 ? -20.954 7.754 5.776 1.00 94.00 90 LYS A N 1
ATOM 734 C CA . LYS A 1 90 ? -20.282 6.443 5.807 1.00 94.00 90 LYS A CA 1
ATOM 735 C C . LYS A 1 90 ? -18.904 6.510 6.463 1.00 94.00 90 LYS A C 1
ATOM 737 O O . LYS A 1 90 ? -18.584 5.690 7.317 1.00 94.00 90 LYS A O 1
ATOM 742 N N . VAL A 1 91 ? -18.097 7.507 6.095 1.00 95.31 91 VAL A N 1
ATOM 743 C CA . VAL A 1 91 ? -16.763 7.709 6.680 1.00 95.31 91 VAL A CA 1
ATOM 744 C C . VAL A 1 91 ? -16.877 8.131 8.142 1.00 95.31 91 VAL A C 1
ATOM 746 O O . VAL A 1 91 ? -16.119 7.628 8.966 1.00 95.31 91 VAL A O 1
ATOM 749 N N . ALA A 1 92 ? -17.820 9.020 8.473 1.00 97.31 92 ALA A N 1
ATOM 750 C CA . ALA A 1 92 ? -18.081 9.414 9.854 1.00 97.31 92 ALA A CA 1
ATOM 751 C C . ALA A 1 92 ? -18.443 8.193 10.707 1.00 97.31 92 ALA A C 1
ATOM 753 O O . ALA A 1 92 ? -17.764 7.944 11.698 1.00 97.31 92 ALA A O 1
ATOM 754 N N . ALA A 1 93 ? -19.419 7.380 10.284 1.00 97.62 93 ALA A N 1
ATOM 755 C CA . ALA A 1 93 ? -19.837 6.174 11.002 1.00 97.62 93 ALA A CA 1
ATOM 756 C C . ALA A 1 93 ? -18.662 5.221 11.273 1.00 97.62 93 ALA A C 1
ATOM 758 O O . ALA A 1 93 ? -18.454 4.817 12.415 1.00 97.62 93 ALA A O 1
ATOM 759 N N . ILE A 1 94 ? -17.834 4.940 10.257 1.00 97.81 94 ILE A N 1
ATOM 760 C CA . ILE A 1 94 ? -16.620 4.125 10.419 1.00 97.81 94 ILE A CA 1
ATOM 761 C C . ILE A 1 94 ? -15.688 4.738 11.470 1.00 97.81 94 ILE A C 1
ATOM 763 O O . ILE A 1 94 ? -15.222 4.033 12.360 1.00 97.81 94 ILE A O 1
ATOM 767 N N . LEU A 1 95 ? -15.424 6.048 11.406 1.00 98.31 95 LEU A N 1
ATOM 768 C CA . LEU A 1 95 ? -14.541 6.713 12.365 1.00 98.31 95 LEU A CA 1
ATOM 769 C C . LEU A 1 95 ? -15.116 6.723 13.787 1.00 98.31 95 LEU A C 1
ATOM 771 O O . LEU A 1 95 ? -14.344 6.543 14.726 1.00 98.31 95 LEU A O 1
ATOM 775 N N . HIS A 1 96 ? -16.432 6.894 13.964 1.00 98.25 96 HIS A N 1
ATOM 776 C CA . HIS A 1 96 ? -17.083 6.785 15.273 1.00 98.25 96 HIS A CA 1
ATOM 777 C C . HIS A 1 96 ? -16.870 5.392 15.863 1.00 98.25 96 HIS A C 1
ATOM 779 O O . HIS A 1 96 ? -16.399 5.272 16.992 1.00 98.25 96 HIS A O 1
ATOM 785 N N . THR A 1 97 ? -17.125 4.339 15.087 1.00 97.50 97 THR A N 1
ATOM 786 C CA . THR A 1 97 ? -16.929 2.964 15.556 1.00 97.50 97 THR A CA 1
ATOM 787 C C . THR A 1 97 ? -15.455 2.652 15.802 1.00 97.50 97 THR A C 1
ATOM 789 O O . THR A 1 97 ? -15.127 2.032 16.809 1.00 97.50 97 THR A O 1
ATOM 792 N N . CYS A 1 98 ? -14.542 3.125 14.948 1.00 97.50 98 CYS A N 1
ATOM 793 C CA . CYS A 1 98 ? -13.103 3.007 15.177 1.00 97.50 98 CYS A CA 1
ATOM 794 C C . CYS A 1 98 ? -12.660 3.706 16.468 1.00 97.50 98 CYS A C 1
ATOM 796 O O . CYS A 1 98 ? -11.807 3.170 17.168 1.00 97.50 98 CYS A O 1
ATOM 798 N N . PHE A 1 99 ? -13.219 4.875 16.797 1.00 97.56 99 PHE A N 1
ATOM 799 C CA . PHE A 1 99 ? -12.869 5.607 18.017 1.00 97.56 99 PHE A CA 1
ATOM 800 C C . PHE A 1 99 ? -13.178 4.807 19.289 1.00 97.56 99 PHE A C 1
ATOM 802 O O . PHE A 1 99 ? -12.389 4.863 20.233 1.00 97.56 99 PHE A O 1
ATOM 809 N N . GLU A 1 100 ? -14.269 4.034 19.269 1.00 96.12 100 GLU A N 1
ATOM 810 C CA . GLU A 1 100 ? -14.722 3.188 20.381 1.00 96.12 100 GLU A CA 1
ATOM 811 C C . GLU A 1 100 ? -14.083 1.790 20.387 1.00 96.12 100 GLU A C 1
ATOM 813 O O . GLU A 1 100 ? -13.761 1.257 21.447 1.00 96.12 100 GLU A O 1
ATOM 818 N N . CYS A 1 101 ? -13.899 1.171 19.215 1.00 95.69 101 CYS A N 1
ATOM 819 C CA . CYS A 1 101 ? -13.508 -0.239 19.117 1.00 95.69 101 CYS A CA 1
ATOM 820 C C . CYS A 1 101 ? -11.997 -0.472 19.023 1.00 95.69 101 CYS A C 1
ATOM 822 O O . CYS A 1 101 ? -11.536 -1.564 19.372 1.00 95.69 101 CYS A O 1
ATOM 824 N N . LEU A 1 102 ? -11.220 0.491 18.510 1.00 95.31 102 LEU A N 1
ATOM 825 C CA . LEU A 1 102 ? -9.770 0.329 18.380 1.00 95.31 102 LEU A CA 1
ATOM 826 C C . LEU A 1 102 ? -9.091 0.404 19.751 1.00 95.31 102 LEU A C 1
ATOM 828 O O . LEU A 1 102 ? -9.440 1.224 20.602 1.00 95.31 102 LEU A O 1
ATOM 832 N N . ARG A 1 103 ? -8.043 -0.408 19.941 1.00 91.25 103 ARG A N 1
ATOM 833 C CA . ARG A 1 103 ? -7.212 -0.353 21.150 1.00 91.25 103 ARG A CA 1
ATOM 834 C C . ARG A 1 103 ? -6.556 1.024 21.243 1.00 91.25 103 ARG A C 1
ATOM 836 O O . ARG A 1 103 ? -5.789 1.409 20.357 1.00 91.25 103 ARG A O 1
ATOM 843 N N . LYS A 1 104 ? -6.720 1.682 22.395 1.00 92.81 104 LYS A N 1
ATOM 844 C CA . LYS A 1 104 ? -5.907 2.843 22.780 1.00 92.81 104 LYS A CA 1
ATOM 845 C C . LYS A 1 104 ? -4.446 2.426 22.914 1.00 92.81 104 LYS A C 1
ATOM 847 O O . LYS A 1 104 ? -4.073 1.741 23.862 1.00 92.81 104 LYS A O 1
ATOM 852 N N . THR A 1 105 ? -3.622 2.830 21.954 1.00 91.06 105 THR A N 1
ATOM 853 C CA . THR A 1 105 ? -2.219 2.415 21.855 1.00 91.06 105 THR A CA 1
ATOM 854 C C . THR A 1 105 ? -1.286 3.622 21.758 1.00 91.06 105 THR A C 1
ATOM 856 O O . THR A 1 105 ? -1.614 4.592 21.070 1.00 91.06 105 THR A O 1
ATOM 859 N N . PRO A 1 106 ? -0.096 3.578 22.384 1.00 92.44 106 PRO A N 1
ATOM 860 C CA . PRO A 1 106 ? 0.959 4.546 22.118 1.00 92.44 106 PRO A CA 1
ATOM 861 C C . PRO A 1 106 ? 1.424 4.522 20.655 1.00 92.44 106 PRO A C 1
ATOM 863 O O . PRO A 1 106 ? 1.342 3.500 19.965 1.00 92.44 106 PRO A O 1
ATOM 866 N N . GLY A 1 107 ? 1.986 5.650 20.216 1.00 93.75 107 GLY A N 1
ATOM 867 C CA . GLY A 1 107 ? 2.473 5.839 18.850 1.00 93.75 107 GLY A CA 1
ATOM 868 C C . GLY A 1 107 ? 1.354 6.150 17.861 1.00 93.75 107 GLY A C 1
ATOM 869 O O . GLY A 1 107 ? 0.203 6.326 18.245 1.00 93.75 107 GLY A O 1
ATOM 870 N N . VAL A 1 108 ? 1.710 6.236 16.582 1.00 95.81 108 VAL A N 1
ATOM 871 C CA . VAL A 1 108 ? 0.771 6.507 15.490 1.00 95.81 108 VAL A CA 1
ATOM 872 C C . VAL A 1 108 ? 0.822 5.345 14.511 1.00 95.81 108 VAL A C 1
ATOM 874 O O . VAL A 1 108 ? 1.896 4.957 14.050 1.00 95.81 108 VAL A O 1
ATOM 877 N N . TRP A 1 109 ? -0.344 4.799 14.199 1.00 96.06 109 TRP A N 1
ATOM 878 C CA . TRP A 1 109 ? -0.520 3.586 13.415 1.00 96.06 109 TRP A CA 1
ATOM 879 C C . TRP A 1 109 ? -1.491 3.834 12.274 1.00 96.06 109 TRP A C 1
ATOM 881 O O . TRP A 1 109 ? -2.375 4.683 12.366 1.00 96.06 109 TRP A O 1
ATOM 891 N N . GLN A 1 110 ? -1.322 3.088 11.190 1.00 95.69 110 GLN A N 1
ATOM 892 C CA . GLN A 1 110 ? -2.275 3.033 10.096 1.00 95.69 110 GLN A CA 1
ATOM 893 C C . GLN A 1 110 ? -2.612 1.583 9.774 1.00 95.69 110 GLN A C 1
ATOM 895 O O . GLN A 1 110 ? -1.734 0.716 9.698 1.00 95.69 110 GLN A O 1
ATOM 900 N N . GLY A 1 111 ? -3.898 1.368 9.540 1.00 95.19 111 GLY A N 1
ATOM 901 C CA . GLY A 1 111 ? -4.430 0.154 8.955 1.00 95.19 111 GLY A CA 1
ATOM 902 C C . GLY A 1 111 ? -5.522 0.467 7.950 1.00 95.19 111 GLY A C 1
ATOM 903 O O . GLY A 1 111 ? -5.974 1.609 7.836 1.00 95.19 111 GLY A O 1
ATOM 904 N N . ASP A 1 112 ? -5.955 -0.558 7.241 1.00 95.81 112 ASP A N 1
ATOM 905 C CA . ASP A 1 112 ? -7.073 -0.453 6.318 1.00 95.81 112 ASP A CA 1
ATOM 906 C C . ASP A 1 112 ? -8.319 -1.089 6.948 1.00 95.81 112 ASP A C 1
ATOM 908 O O . ASP A 1 112 ? -8.257 -2.178 7.529 1.00 95.81 112 ASP A O 1
ATOM 912 N N . PHE A 1 113 ? -9.442 -0.368 6.892 1.00 97.56 113 PHE A N 1
ATOM 913 C CA . PHE A 1 113 ? -10.728 -0.854 7.387 1.00 97.56 113 PHE A CA 1
ATOM 914 C C . PHE A 1 113 ? -11.273 -1.929 6.445 1.00 97.56 113 PHE A C 1
ATOM 916 O O . PHE A 1 113 ? -11.329 -1.720 5.234 1.00 97.56 113 PHE A O 1
ATOM 923 N N . ILE A 1 114 ? -11.657 -3.077 6.999 1.00 97.75 114 ILE A N 1
ATOM 924 C CA . ILE A 1 114 ? -12.159 -4.224 6.232 1.00 97.75 114 ILE A CA 1
ATOM 925 C C . ILE A 1 114 ? -13.683 -4.311 6.327 1.00 97.75 114 ILE A C 1
ATOM 927 O O . ILE A 1 114 ? -14.348 -4.606 5.338 1.00 97.75 114 ILE A O 1
ATOM 931 N N . GLY A 1 115 ? -14.252 -3.983 7.487 1.00 97.62 115 GLY A N 1
ATOM 932 C CA . GLY A 1 115 ? -15.697 -3.877 7.649 1.00 97.62 115 GLY A CA 1
ATOM 933 C C . GLY A 1 115 ? -16.153 -3.879 9.101 1.00 97.62 115 GLY A C 1
ATOM 934 O O . GLY A 1 115 ? -15.348 -3.979 10.029 1.00 97.62 115 GLY A O 1
ATOM 935 N N . PHE A 1 116 ? -17.465 -3.758 9.281 1.00 97.62 116 PHE A N 1
ATOM 936 C CA . PHE A 1 116 ? -18.138 -4.008 10.554 1.00 97.62 116 PHE A CA 1
ATOM 937 C C . PHE A 1 116 ? -18.297 -5.513 10.738 1.00 97.62 116 PHE A C 1
ATOM 939 O O . PHE A 1 116 ? -18.662 -6.187 9.778 1.00 97.62 116 PHE A O 1
ATOM 946 N N . GLY A 1 117 ? -18.007 -6.037 11.929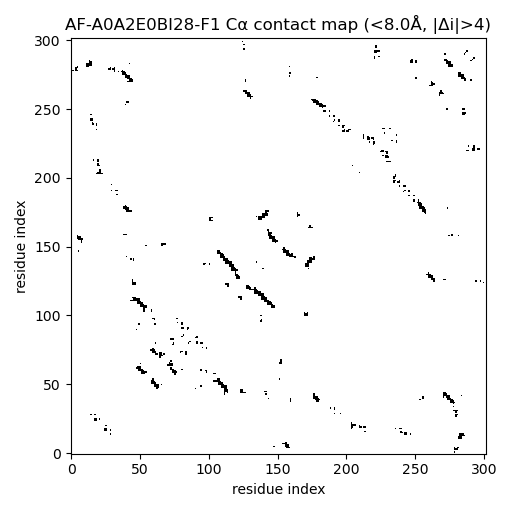 1.00 96.31 117 GLY A N 1
ATOM 947 C CA . GLY A 1 117 ? -18.183 -7.469 12.181 1.00 96.31 117 GLY A CA 1
ATOM 948 C C . GLY A 1 117 ? -19.656 -7.873 12.308 1.00 96.31 117 GLY A C 1
ATOM 949 O O . GLY A 1 117 ? -20.560 -7.123 11.938 1.00 96.31 117 GLY A O 1
ATOM 950 N N . GLY A 1 118 ? -19.898 -9.089 12.796 1.00 96.31 118 GLY A N 1
ATOM 951 C CA . GLY A 1 118 ? -21.212 -9.743 12.736 1.00 96.31 118 GLY A CA 1
ATOM 952 C C . GLY A 1 118 ? -21.492 -10.437 11.396 1.00 96.31 118 GLY A C 1
ATOM 953 O O . GLY A 1 118 ? -22.618 -10.849 11.142 1.00 96.31 118 GLY A O 1
ATOM 954 N N . THR A 1 119 ? -20.469 -10.572 10.551 1.00 97.50 119 THR A N 1
ATOM 955 C CA . THR A 1 119 ? -20.482 -11.301 9.276 1.00 97.50 119 THR A CA 1
ATOM 956 C C . THR A 1 119 ? -19.147 -12.033 9.091 1.00 97.50 119 THR A C 1
ATOM 958 O O . THR A 1 119 ? -18.169 -11.734 9.785 1.00 97.50 119 THR A O 1
ATOM 961 N N . ASP A 1 120 ? -19.111 -13.001 8.185 1.00 97.31 120 ASP A N 1
ATOM 962 C CA . ASP A 1 120 ? -17.916 -13.720 7.726 1.00 97.31 120 ASP A CA 1
ATOM 963 C C . ASP A 1 120 ? -17.378 -13.179 6.388 1.00 97.31 120 ASP A C 1
ATOM 965 O O . ASP A 1 120 ? -16.261 -13.494 5.992 1.00 97.31 120 ASP A O 1
ATOM 969 N N . THR A 1 121 ? -18.154 -12.336 5.705 1.00 97.69 121 THR A N 1
ATOM 970 C CA . THR A 1 121 ? -17.890 -11.900 4.332 1.00 97.69 121 THR A CA 1
ATOM 971 C C . THR A 1 121 ? -17.763 -10.383 4.251 1.00 97.69 121 THR A C 1
ATOM 973 O O . THR A 1 121 ? -18.642 -9.647 4.712 1.00 97.69 121 THR A O 1
ATOM 976 N N . PHE A 1 122 ? -16.681 -9.899 3.635 1.00 97.19 122 PHE A N 1
ATOM 977 C CA . PHE A 1 122 ? -16.337 -8.477 3.581 1.00 97.19 122 PHE A CA 1
ATOM 978 C C . PHE A 1 122 ? -15.859 -8.052 2.195 1.00 97.19 122 PHE A C 1
ATOM 980 O O . PHE A 1 122 ? -14.834 -8.534 1.726 1.00 97.19 122 PHE A O 1
ATOM 987 N N . THR A 1 123 ? -16.508 -7.057 1.586 1.00 95.44 123 THR A N 1
ATOM 988 C CA . THR A 1 123 ? -16.042 -6.423 0.335 1.00 95.44 123 THR A CA 1
ATOM 989 C C . THR A 1 123 ? -15.712 -4.947 0.582 1.00 95.44 123 THR A C 1
ATOM 991 O O . THR A 1 123 ? -16.451 -4.065 0.136 1.00 95.44 123 THR A O 1
ATOM 994 N N . PRO A 1 124 ? -14.636 -4.634 1.332 1.00 93.44 124 PRO A N 1
ATOM 995 C CA . PRO A 1 124 ? -14.312 -3.258 1.707 1.00 93.44 124 PRO A CA 1
ATOM 996 C C . PRO A 1 124 ? -14.076 -2.347 0.508 1.00 93.44 124 PRO A C 1
ATOM 998 O O . PRO A 1 124 ? -14.431 -1.173 0.561 1.00 93.44 124 PRO A O 1
ATOM 1001 N N . ASN A 1 125 ? -13.468 -2.875 -0.557 1.00 91.25 125 ASN A N 1
ATOM 1002 C CA . ASN A 1 125 ? -13.215 -2.145 -1.790 1.00 91.25 125 ASN A CA 1
ATOM 1003 C C . ASN A 1 125 ? -13.468 -3.007 -3.023 1.00 91.25 125 ASN A C 1
ATOM 1005 O O . ASN A 1 125 ? -14.616 -3.172 -3.426 1.00 91.25 125 ASN A O 1
ATOM 1009 N N . THR A 1 126 ? -12.424 -3.521 -3.664 1.00 90.00 126 THR A N 1
ATOM 1010 C CA . THR A 1 126 ? -12.510 -4.288 -4.904 1.00 90.00 126 THR A CA 1
ATOM 1011 C C . THR A 1 126 ? -12.672 -5.771 -4.609 1.00 90.00 126 THR A C 1
ATOM 1013 O O . THR A 1 126 ? -13.559 -6.383 -5.199 1.00 90.00 126 THR A O 1
ATOM 1016 N N . LEU A 1 127 ? -11.850 -6.298 -3.703 1.00 93.38 127 LEU A N 1
ATOM 1017 C CA . LEU A 1 127 ? -11.815 -7.697 -3.288 1.00 93.38 127 LEU A CA 1
ATOM 1018 C C . LEU A 1 127 ? -12.853 -8.013 -2.212 1.00 93.38 127 LEU A C 1
ATOM 1020 O O . LEU A 1 127 ? -13.125 -7.181 -1.342 1.00 93.38 127 LEU A O 1
ATOM 1024 N N . THR A 1 128 ? -13.369 -9.237 -2.271 1.00 96.25 128 THR A N 1
ATOM 1025 C CA . THR A 1 128 ? -14.179 -9.867 -1.229 1.00 96.25 128 THR A CA 1
ATOM 1026 C C . THR A 1 128 ? -13.305 -10.822 -0.418 1.00 96.25 128 THR A C 1
ATOM 1028 O O . THR A 1 128 ? -12.493 -11.552 -0.979 1.00 96.25 128 THR A O 1
ATOM 1031 N N . TYR A 1 129 ? -13.464 -10.795 0.900 1.00 97.56 129 TYR A N 1
ATOM 1032 C CA . TYR A 1 129 ? -12.793 -11.657 1.864 1.00 97.56 129 TYR A CA 1
ATOM 1033 C C . TYR A 1 129 ? -13.842 -12.511 2.571 1.00 97.56 129 TYR A C 1
ATOM 1035 O O . TYR A 1 129 ? -14.687 -11.942 3.264 1.00 97.56 129 TYR A O 1
ATOM 1043 N N . ASN A 1 130 ? -13.766 -13.832 2.415 1.00 97.50 130 ASN A N 1
ATOM 1044 C CA . ASN A 1 130 ? -14.624 -14.787 3.117 1.00 97.50 130 ASN A CA 1
ATOM 1045 C C . ASN A 1 130 ? -13.799 -15.510 4.183 1.00 97.50 130 ASN A C 1
ATOM 1047 O O . ASN A 1 130 ? -12.771 -16.124 3.883 1.00 97.50 130 ASN A O 1
ATOM 1051 N N . PHE A 1 131 ? -14.237 -15.406 5.429 1.00 97.06 131 PHE A N 1
ATOM 1052 C CA . PHE A 1 131 ? -13.664 -16.113 6.565 1.00 97.06 131 PHE A CA 1
ATOM 1053 C C . PHE A 1 131 ? -14.466 -17.388 6.845 1.00 97.06 131 PHE A C 1
ATOM 1055 O O . PHE A 1 131 ? -15.656 -17.449 6.558 1.00 97.06 131 PHE A O 1
ATOM 1062 N N . ASP A 1 132 ? -13.824 -18.393 7.443 1.00 96.38 132 ASP A N 1
ATOM 1063 C CA . ASP A 1 132 ? -14.486 -19.667 7.773 1.00 96.38 132 ASP A CA 1
ATOM 1064 C C . ASP A 1 132 ? -15.591 -19.513 8.835 1.00 96.38 132 ASP A C 1
ATOM 1066 O O . ASP A 1 132 ? -16.490 -20.347 8.937 1.00 96.38 132 ASP A O 1
ATOM 1070 N N . GLU A 1 133 ? -15.515 -18.455 9.648 1.00 95.56 133 GLU A N 1
ATOM 1071 C CA . GLU A 1 133 ? -16.439 -18.182 10.744 1.00 95.56 133 GLU A CA 1
ATOM 1072 C C . GLU A 1 133 ? -16.821 -16.699 10.791 1.00 95.56 133 GLU A C 1
ATOM 1074 O O . GLU A 1 133 ? -16.013 -15.808 10.500 1.00 95.56 133 GLU A O 1
ATOM 1079 N N . THR A 1 134 ? -18.045 -16.430 11.252 1.00 96.69 134 THR A N 1
ATOM 1080 C CA . THR A 1 134 ? -18.516 -15.075 11.548 1.00 96.69 134 THR A CA 1
ATOM 1081 C C . THR A 1 134 ? -17.582 -14.379 12.530 1.00 96.69 134 THR A C 1
ATOM 1083 O O . THR A 1 134 ? -17.339 -14.857 13.641 1.00 96.69 134 THR A O 1
ATOM 1086 N N . ILE A 1 135 ? -17.117 -13.184 12.166 1.00 94.81 135 ILE A N 1
ATOM 1087 C CA . ILE A 1 135 ? -16.271 -12.382 13.045 1.00 94.81 135 ILE A CA 1
ATOM 1088 C C . ILE A 1 135 ? -17.156 -11.634 14.049 1.00 94.81 135 ILE A C 1
ATOM 1090 O O . ILE A 1 135 ? -17.657 -10.544 13.768 1.00 94.81 135 ILE A O 1
ATOM 1094 N N . ASP A 1 136 ? -17.314 -12.200 15.247 1.00 93.31 136 ASP A N 1
ATOM 1095 C CA . ASP A 1 136 ? -18.056 -11.602 16.368 1.00 93.31 136 ASP A CA 1
ATOM 1096 C C . ASP A 1 136 ? -17.248 -10.490 17.070 1.00 93.31 136 ASP A C 1
ATOM 1098 O O . ASP A 1 136 ? -16.767 -10.622 18.198 1.00 93.31 136 ASP A O 1
ATOM 1102 N N . ARG A 1 137 ? -16.983 -9.401 16.344 1.00 94.50 137 ARG A N 1
ATOM 1103 C CA . ARG A 1 137 ? -16.323 -8.174 16.821 1.00 94.50 137 ARG A CA 1
ATOM 1104 C C . ARG A 1 137 ? -17.030 -6.957 16.228 1.00 94.50 137 ARG A C 1
ATOM 1106 O O . ARG A 1 137 ? -17.752 -7.075 15.248 1.00 94.50 137 ARG A O 1
ATOM 1113 N N . GLY A 1 138 ? -16.808 -5.768 16.786 1.00 95.44 138 GLY A N 1
ATOM 1114 C CA . GLY A 1 138 ? -17.405 -4.537 16.259 1.00 95.44 138 GLY A CA 1
ATOM 1115 C C . GLY A 1 138 ? -16.871 -4.174 14.872 1.00 95.44 138 GLY A C 1
ATOM 1116 O O . GLY A 1 138 ? -17.636 -3.794 13.987 1.00 95.44 138 GLY A O 1
ATOM 1117 N N . ILE A 1 139 ? -15.559 -4.320 14.664 1.00 97.19 139 ILE A N 1
ATOM 1118 C CA . ILE A 1 139 ? -14.889 -3.992 13.396 1.00 97.19 139 ILE A CA 1
ATOM 1119 C C . ILE A 1 139 ? -13.752 -4.961 13.070 1.00 97.19 139 ILE A C 1
ATOM 1121 O O . ILE A 1 139 ? -13.192 -5.613 13.954 1.00 97.19 139 ILE A O 1
ATOM 1125 N N . VAL A 1 140 ? -13.371 -4.988 11.795 1.00 97.56 140 VAL A N 1
ATOM 1126 C CA . VAL A 1 140 ? -12.236 -5.741 11.254 1.00 97.56 140 VAL A CA 1
ATOM 1127 C C . VAL A 1 140 ? -11.253 -4.769 10.599 1.00 97.56 140 VAL A C 1
ATOM 1129 O O . VAL A 1 140 ? -11.644 -3.947 9.766 1.00 97.56 140 VAL A O 1
ATOM 1132 N N . VAL A 1 141 ? -9.975 -4.830 10.987 1.00 97.00 141 VAL A N 1
ATOM 1133 C CA . VAL A 1 141 ? -8.934 -3.886 10.534 1.00 97.00 141 VAL A CA 1
ATOM 1134 C C . VAL A 1 141 ? -7.613 -4.610 10.267 1.00 97.00 141 VAL A C 1
ATOM 1136 O O . VAL A 1 141 ? -7.146 -5.394 11.091 1.00 97.00 141 VAL A O 1
ATOM 1139 N N . ALA A 1 142 ? -6.958 -4.292 9.151 1.00 95.75 142 ALA A N 1
ATOM 1140 C CA . ALA A 1 142 ? -5.616 -4.776 8.828 1.00 95.75 142 ALA A CA 1
ATOM 1141 C C . ALA A 1 142 ? -4.565 -3.694 9.131 1.00 95.75 142 ALA A C 1
ATOM 1143 O O . ALA A 1 142 ? -4.373 -2.769 8.343 1.00 95.75 142 ALA A O 1
ATOM 1144 N N . VAL A 1 143 ? -3.886 -3.774 10.281 1.00 95.44 143 VAL A N 1
ATOM 1145 C CA . VAL A 1 143 ? -2.874 -2.781 10.701 1.00 95.44 143 VAL A CA 1
ATOM 1146 C C . VAL A 1 143 ? -1.510 -3.141 10.116 1.00 95.44 143 VAL A C 1
ATOM 1148 O O . VAL A 1 143 ? -1.002 -4.237 10.340 1.00 95.44 143 VAL A O 1
ATOM 1151 N N . HIS A 1 144 ? -0.905 -2.219 9.364 1.00 92.19 144 HIS A N 1
ATOM 1152 C CA . HIS A 1 144 ? 0.258 -2.540 8.523 1.00 92.19 144 HIS A CA 1
ATOM 1153 C C . HIS A 1 144 ? 1.343 -1.447 8.487 1.00 92.19 144 HIS A C 1
ATOM 1155 O O . HIS A 1 144 ? 2.356 -1.588 7.798 1.00 92.19 144 HIS A O 1
ATOM 1161 N N . THR A 1 145 ? 1.151 -0.303 9.151 1.00 93.38 145 THR A N 1
ATOM 1162 C CA . THR A 1 145 ? 2.159 0.771 9.166 1.00 93.38 145 THR A CA 1
ATOM 1163 C C . THR A 1 145 ? 2.213 1.461 10.519 1.00 93.38 145 THR A C 1
ATOM 1165 O O . THR A 1 145 ? 1.180 1.829 11.071 1.00 93.38 145 THR A O 1
ATOM 1168 N N . SER A 1 146 ? 3.426 1.694 11.023 1.00 94.19 146 SER A N 1
ATOM 1169 C CA . SER A 1 146 ? 3.672 2.597 12.151 1.00 94.19 146 SER A CA 1
ATOM 1170 C C . SER A 1 146 ? 4.332 3.886 11.677 1.00 94.19 146 SER A C 1
ATOM 1172 O O . SER A 1 146 ? 4.944 3.940 10.610 1.00 94.19 146 SER A O 1
ATOM 1174 N N . TYR A 1 147 ? 4.228 4.931 12.484 1.00 93.06 147 TYR A N 1
ATOM 1175 C CA . TYR A 1 147 ? 4.805 6.237 12.209 1.00 93.06 147 TYR A CA 1
ATOM 1176 C C . TYR A 1 147 ? 5.748 6.666 13.324 1.00 93.06 147 TYR A C 1
ATOM 1178 O O . TYR A 1 147 ? 5.459 6.495 14.508 1.00 93.06 147 TYR A O 1
ATOM 1186 N N . HIS A 1 148 ? 6.871 7.259 12.927 1.00 89.88 148 HIS A N 1
ATOM 1187 C CA . HIS A 1 148 ? 7.893 7.766 13.833 1.00 89.88 148 HIS A CA 1
ATOM 1188 C C . HIS A 1 148 ? 8.198 9.229 13.530 1.00 89.88 148 HIS A C 1
ATOM 1190 O O . HIS A 1 148 ? 8.396 9.618 12.379 1.00 89.88 148 HIS A O 1
ATOM 1196 N N . GLY A 1 149 ? 8.255 10.043 14.575 1.00 88.69 149 GLY A N 1
ATOM 1197 C CA . GLY A 1 149 ? 8.477 11.481 14.494 1.00 88.69 149 GLY A CA 1
ATOM 1198 C C . GLY A 1 149 ? 7.701 12.198 15.590 1.00 88.69 149 GLY A C 1
ATOM 1199 O O . GLY A 1 149 ? 6.881 11.586 16.268 1.00 88.69 149 GLY A O 1
ATOM 1200 N N . LYS A 1 150 ? 7.986 13.486 15.783 1.00 8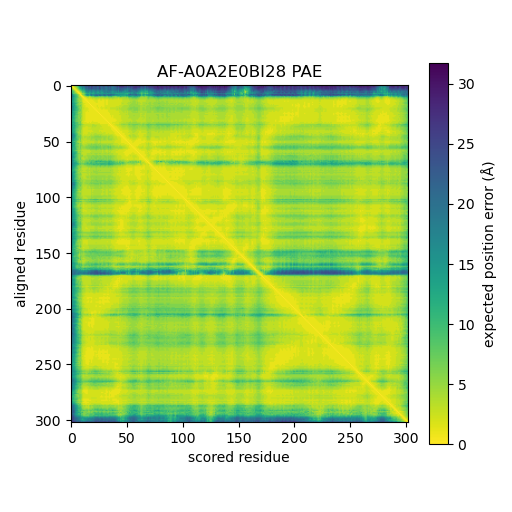5.75 150 LYS A N 1
ATOM 1201 C CA . LYS A 1 150 ? 7.316 14.297 16.805 1.00 85.75 150 LYS A CA 1
ATOM 1202 C C . LYS A 1 150 ? 5.975 14.840 16.311 1.00 85.75 150 LYS A C 1
ATOM 1204 O O . LYS A 1 150 ? 4.978 14.708 17.007 1.00 85.75 150 LYS A O 1
ATOM 1209 N N . ASP A 1 151 ? 5.951 15.388 15.097 1.00 85.94 151 ASP A N 1
ATOM 1210 C CA . ASP A 1 151 ? 4.760 16.029 14.540 1.00 85.94 151 ASP A CA 1
ATOM 1211 C C . ASP A 1 151 ? 4.134 15.141 13.467 1.00 85.94 151 ASP A C 1
ATOM 1213 O O . ASP A 1 151 ? 4.820 14.752 12.519 1.00 85.94 151 ASP A O 1
ATOM 1217 N N . LEU A 1 152 ? 2.821 14.891 13.540 1.00 85.38 152 LEU A N 1
ATOM 1218 C CA . LEU A 1 152 ? 2.088 14.088 12.544 1.00 85.38 152 LEU A CA 1
ATOM 1219 C C . LEU A 1 152 ? 2.443 14.475 11.097 1.00 85.38 152 LEU A C 1
ATOM 1221 O O . LEU A 1 152 ? 2.701 13.617 10.260 1.00 85.38 152 LEU A O 1
ATOM 1225 N N . LYS A 1 153 ? 2.555 15.777 10.806 1.00 82.44 153 LYS A N 1
ATOM 1226 C CA . LYS A 1 153 ? 2.857 16.312 9.463 1.00 82.44 153 LYS A CA 1
ATOM 1227 C C . LYS A 1 153 ? 4.236 15.921 8.917 1.00 82.44 153 LYS A C 1
ATOM 1229 O O . LYS A 1 153 ? 4.462 16.014 7.706 1.00 82.44 153 LYS A O 1
ATOM 1234 N N . THR A 1 154 ? 5.179 15.585 9.792 1.00 84.50 154 THR A N 1
ATOM 1235 C CA . THR A 1 154 ? 6.580 15.299 9.449 1.00 84.50 154 THR A CA 1
ATOM 1236 C C . THR A 1 154 ? 6.995 13.874 9.789 1.00 84.50 154 THR A C 1
ATOM 1238 O O . THR A 1 154 ? 8.094 13.480 9.404 1.00 84.50 154 THR A O 1
ATOM 1241 N N . MET A 1 155 ? 6.119 13.101 10.440 1.00 88.69 155 MET A N 1
ATOM 1242 C CA . MET A 1 155 ? 6.351 11.696 10.740 1.00 88.69 155 MET A CA 1
ATOM 1243 C C . MET A 1 155 ? 6.679 10.887 9.483 1.00 88.69 155 MET A C 1
ATOM 1245 O O . MET A 1 155 ? 6.143 11.100 8.389 1.00 88.69 155 MET A O 1
ATOM 1249 N N . CYS A 1 156 ? 7.550 9.908 9.680 1.00 86.81 156 CYS A N 1
ATOM 1250 C CA . CYS A 1 156 ? 7.944 8.945 8.675 1.00 86.81 156 CYS A CA 1
ATOM 1251 C C . CYS A 1 156 ? 7.260 7.601 8.936 1.00 86.81 156 CYS A C 1
ATOM 1253 O O . CYS A 1 156 ? 7.237 7.119 10.067 1.00 86.81 156 CYS A O 1
ATOM 1255 N N . ALA A 1 157 ? 6.731 7.003 7.876 1.00 89.31 157 ALA A N 1
ATOM 1256 C CA . ALA A 1 157 ? 6.162 5.669 7.856 1.00 89.31 157 ALA A CA 1
ATOM 1257 C C . ALA A 1 157 ? 7.256 4.603 7.980 1.00 89.31 157 ALA A C 1
ATOM 1259 O O . ALA A 1 157 ? 8.311 4.713 7.351 1.00 89.31 157 ALA A O 1
ATOM 1260 N N . ASN A 1 158 ? 6.948 3.559 8.740 1.00 89.69 158 ASN A N 1
ATOM 1261 C CA . ASN A 1 158 ? 7.644 2.286 8.798 1.00 89.69 158 ASN A CA 1
ATOM 1262 C C . ASN A 1 158 ? 6.662 1.181 8.371 1.00 89.69 158 ASN A C 1
ATOM 1264 O O . ASN A 1 158 ? 5.659 0.926 9.041 1.00 89.69 158 ASN A O 1
ATOM 1268 N N . PHE A 1 159 ? 6.956 0.541 7.239 1.00 86.38 159 PHE A N 1
ATOM 1269 C CA . PHE A 1 159 ? 6.121 -0.499 6.622 1.00 86.38 159 PHE A CA 1
ATOM 1270 C C . PHE A 1 159 ? 6.455 -1.922 7.099 1.00 86.38 159 PHE A C 1
ATOM 1272 O O . PHE A 1 159 ? 5.838 -2.879 6.651 1.00 86.38 159 PHE A O 1
ATOM 1279 N N . ASP A 1 160 ? 7.435 -2.054 7.994 1.00 79.75 160 ASP A N 1
ATOM 1280 C CA . ASP A 1 160 ? 7.901 -3.315 8.585 1.00 79.75 160 ASP A CA 1
ATOM 1281 C C . ASP A 1 160 ? 7.516 -3.391 10.077 1.00 79.75 160 ASP A C 1
ATOM 1283 O O . ASP A 1 160 ? 8.189 -4.013 10.898 1.00 79.75 160 ASP A O 1
ATOM 1287 N N . ALA A 1 161 ? 6.475 -2.648 10.463 1.00 76.19 161 ALA A N 1
ATOM 1288 C CA . ALA A 1 161 ? 6.018 -2.553 11.838 1.00 76.19 161 ALA A CA 1
ATOM 1289 C C . ALA A 1 161 ? 5.256 -3.819 12.244 1.00 76.19 161 ALA A C 1
ATOM 1291 O O . ALA A 1 161 ? 4.347 -4.256 11.543 1.00 76.19 161 ALA A O 1
ATOM 1292 N N . LYS A 1 162 ? 5.600 -4.381 13.405 1.00 82.81 162 LYS A N 1
ATOM 1293 C CA . LYS A 1 162 ? 4.880 -5.515 13.988 1.00 82.81 162 LYS A CA 1
ATOM 1294 C C . LYS A 1 162 ? 3.747 -4.995 14.865 1.00 82.81 162 LYS A C 1
ATOM 1296 O O . LYS A 1 162 ? 3.993 -4.272 15.828 1.00 82.81 162 LYS A O 1
ATOM 1301 N N . TRP A 1 163 ? 2.519 -5.346 14.500 1.00 88.94 163 TRP A N 1
ATOM 1302 C CA . TRP A 1 163 ? 1.324 -5.064 15.285 1.00 88.94 163 TRP A CA 1
ATOM 1303 C C . TRP A 1 163 ? 0.956 -6.295 16.111 1.00 88.94 163 TRP A C 1
ATOM 1305 O O . TRP A 1 163 ? 0.870 -7.401 15.575 1.00 88.94 163 TRP A O 1
ATOM 1315 N N . ASP A 1 164 ? 0.732 -6.106 17.410 1.00 84.94 164 ASP A N 1
ATOM 1316 C CA . ASP A 1 164 ? 0.183 -7.166 18.250 1.00 84.94 164 ASP A CA 1
ATOM 1317 C C . ASP A 1 164 ? -1.312 -7.337 17.954 1.00 84.94 164 ASP A C 1
ATOM 1319 O O . ASP A 1 164 ? -2.137 -6.506 18.346 1.00 84.94 164 ASP A O 1
ATOM 1323 N N . ARG A 1 165 ? -1.620 -8.416 17.229 1.00 81.44 165 ARG A N 1
ATOM 1324 C CA . ARG A 1 165 ? -2.956 -8.786 16.748 1.00 81.44 165 ARG A CA 1
ATOM 1325 C C . ARG A 1 165 ? -3.754 -9.659 17.721 1.00 81.44 165 ARG A C 1
ATOM 1327 O O . ARG A 1 165 ? -4.950 -9.826 17.511 1.00 81.44 165 ARG A O 1
ATOM 1334 N N . TYR A 1 166 ? -3.121 -10.216 18.757 1.00 75.50 166 TYR A N 1
ATOM 1335 C CA . TYR A 1 166 ? -3.732 -11.218 19.644 1.00 75.50 166 TYR A CA 1
ATOM 1336 C C . TYR A 1 166 ? -4.337 -10.622 20.912 1.00 75.50 166 TYR A C 1
ATOM 1338 O O . TYR A 1 166 ? -4.574 -11.323 21.892 1.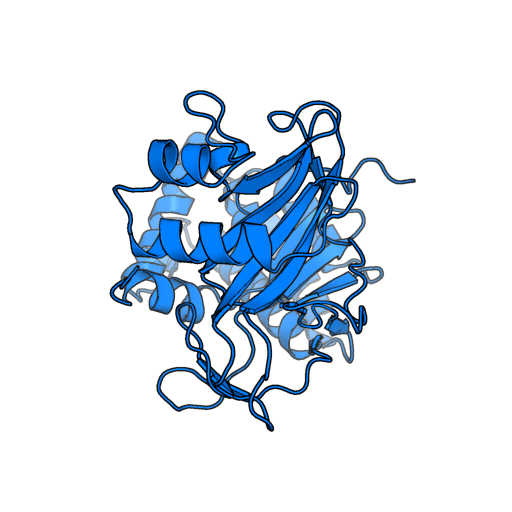00 75.50 166 TYR A O 1
ATOM 1346 N N . GLU A 1 167 ? -4.617 -9.325 20.919 1.00 70.56 167 GLU A N 1
ATOM 1347 C CA . GLU A 1 167 ? -5.257 -8.710 22.067 1.00 70.56 167 GLU A CA 1
ATOM 1348 C C . GLU A 1 167 ? -6.695 -9.222 22.234 1.00 70.56 167 GLU A C 1
ATOM 1350 O O . GLU A 1 167 ? -7.625 -8.804 21.546 1.00 70.56 167 GLU A O 1
ATOM 1355 N N . HIS A 1 168 ? -6.872 -10.139 23.182 1.00 59.09 168 HIS A N 1
ATOM 1356 C CA . HIS A 1 168 ? -8.121 -10.871 23.385 1.00 59.09 168 HIS A CA 1
ATOM 1357 C C . HIS A 1 168 ? -9.302 -9.996 23.848 1.00 59.09 168 HIS A C 1
ATOM 1359 O O . HIS A 1 168 ? -10.448 -10.367 23.604 1.00 59.09 168 HIS A O 1
ATOM 1365 N N . ASN A 1 169 ? -9.039 -8.822 24.436 1.00 61.59 169 ASN A N 1
ATOM 1366 C CA . ASN A 1 169 ? -10.059 -7.910 24.986 1.00 61.59 169 ASN A CA 1
ATOM 1367 C C . ASN A 1 169 ? -10.461 -6.772 24.028 1.00 61.59 169 ASN A C 1
ATOM 1369 O O . ASN A 1 169 ? -11.069 -5.786 24.440 1.00 61.59 169 ASN A O 1
ATOM 1373 N N . SER A 1 170 ? -10.088 -6.877 22.756 1.00 74.50 170 SER A N 1
ATOM 1374 C CA . SER A 1 170 ? -10.374 -5.873 21.737 1.00 74.50 170 SER A CA 1
ATOM 1375 C C . SER A 1 170 ? -11.731 -6.135 21.068 1.00 74.50 170 SER A C 1
ATOM 1377 O O . SER A 1 170 ? -11.966 -7.226 20.546 1.00 74.50 170 SER A O 1
ATOM 1379 N N . ASN A 1 171 ? -12.583 -5.102 20.979 1.00 92.50 171 ASN A N 1
ATOM 1380 C CA . ASN A 1 171 ? -13.780 -5.083 20.115 1.00 92.50 171 ASN A CA 1
ATOM 1381 C C . ASN A 1 171 ? -13.431 -5.007 18.613 1.00 92.50 171 ASN A C 1
ATOM 1383 O O . ASN A 1 171 ? -14.316 -4.908 17.766 1.00 92.50 171 ASN A O 1
ATOM 1387 N N . THR A 1 172 ? -12.145 -5.056 18.273 1.00 95.31 172 THR A N 1
ATOM 1388 C CA . THR A 1 172 ? -11.616 -5.111 16.911 1.00 95.31 172 THR A CA 1
ATOM 1389 C C . THR A 1 172 ? -10.981 -6.474 16.637 1.00 95.31 172 THR A C 1
ATOM 1391 O O . THR A 1 172 ? -10.145 -6.941 17.415 1.00 95.31 172 THR A O 1
ATOM 1394 N N . ARG A 1 173 ? -11.302 -7.081 15.491 1.00 95.38 173 ARG A N 1
ATOM 1395 C CA . ARG A 1 173 ? -10.508 -8.164 14.899 1.00 95.38 173 ARG A CA 1
ATOM 1396 C C . ARG A 1 173 ? -9.369 -7.551 14.087 1.00 95.38 173 ARG A C 1
ATOM 1398 O O . ARG A 1 173 ? -9.607 -6.907 13.066 1.00 95.38 173 ARG A O 1
ATOM 1405 N N . TYR A 1 174 ? -8.134 -7.764 14.533 1.00 95.44 174 TYR A N 1
ATOM 1406 C CA . TYR A 1 174 ? -6.946 -7.381 13.772 1.00 95.44 174 TYR A CA 1
ATOM 1407 C C . TYR A 1 174 ? -6.512 -8.525 12.860 1.00 95.44 174 TYR A C 1
ATOM 1409 O O . TYR A 1 174 ? -6.239 -9.623 13.345 1.00 95.44 174 TYR A O 1
ATOM 1417 N N . LEU A 1 175 ? -6.436 -8.263 11.556 1.00 94.81 175 LEU A N 1
ATOM 1418 C CA . LEU A 1 175 ? -5.968 -9.249 10.581 1.00 94.81 175 LEU A CA 1
ATOM 1419 C C . LEU A 1 175 ? -4.442 -9.342 10.579 1.00 94.81 175 LEU A C 1
ATOM 1421 O O . LEU A 1 175 ? -3.738 -8.349 10.787 1.00 94.81 175 LEU A O 1
ATOM 1425 N N . ASN A 1 176 ? -3.930 -10.539 10.320 1.00 93.25 176 ASN A N 1
ATOM 1426 C CA . ASN A 1 176 ? -2.525 -10.795 10.094 1.00 93.25 176 ASN A CA 1
ATOM 1427 C C . ASN A 1 176 ? -2.093 -10.189 8.754 1.00 93.25 176 ASN A C 1
ATOM 1429 O O . ASN A 1 176 ? -2.691 -10.404 7.700 1.00 93.25 176 ASN A O 1
ATOM 1433 N N . THR A 1 177 ? -1.028 -9.402 8.803 1.00 93.56 177 THR A N 1
ATOM 1434 C CA . THR A 1 177 ? -0.440 -8.746 7.634 1.00 93.56 177 THR A CA 1
ATOM 1435 C C . THR A 1 177 ? 0.903 -9.359 7.253 1.00 93.56 177 THR A C 1
ATOM 1437 O O . THR A 1 177 ? 1.516 -8.911 6.286 1.00 93.56 177 THR A O 1
ATOM 1440 N N . ASP A 1 178 ? 1.360 -10.389 7.972 1.00 91.94 178 ASP A N 1
ATOM 1441 C CA . ASP A 1 178 ? 2.608 -11.091 7.689 1.00 91.94 178 ASP A CA 1
ATOM 1442 C C . ASP A 1 178 ? 2.523 -11.857 6.353 1.00 91.94 178 ASP A C 1
ATOM 1444 O O . ASP A 1 178 ? 1.515 -12.490 6.028 1.00 91.94 178 ASP A O 1
ATOM 1448 N N . ALA A 1 179 ? 3.602 -11.780 5.571 1.00 93.56 179 ALA A N 1
ATOM 1449 C CA . ALA A 1 179 ? 3.794 -12.544 4.346 1.00 93.56 179 ALA A CA 1
ATOM 1450 C C . ALA A 1 179 ? 5.238 -13.052 4.258 1.00 93.56 179 ALA A C 1
ATOM 1452 O O . ALA A 1 179 ? 6.178 -12.370 4.679 1.00 93.56 179 ALA A O 1
ATOM 1453 N N . HIS A 1 180 ? 5.432 -14.230 3.663 1.00 93.75 180 HIS A N 1
ATOM 1454 C CA . HIS A 1 180 ? 6.735 -14.901 3.637 1.00 93.75 180 HIS A CA 1
ATOM 1455 C C . HIS A 1 180 ? 7.137 -15.318 2.236 1.00 93.75 180 HIS A C 1
ATOM 1457 O O . HIS A 1 180 ? 6.314 -15.735 1.426 1.00 93.75 180 HIS A O 1
ATOM 1463 N N . PHE A 1 181 ? 8.438 -15.247 1.964 1.00 95.00 181 PHE A N 1
ATOM 1464 C CA . PHE A 1 181 ? 9.013 -15.784 0.737 1.00 95.00 181 PHE A CA 1
ATOM 1465 C C . PHE A 1 181 ? 9.181 -17.300 0.874 1.00 95.00 181 PHE A C 1
ATOM 1467 O O . PHE A 1 181 ? 10.071 -17.763 1.584 1.00 95.00 181 PHE A O 1
ATOM 1474 N N . THR A 1 182 ? 8.364 -18.073 0.166 1.00 95.06 182 THR A N 1
ATOM 1475 C CA . THR A 1 182 ? 8.429 -19.543 0.147 1.00 95.06 182 THR A CA 1
ATOM 1476 C C . THR A 1 182 ? 9.324 -20.061 -0.971 1.00 95.06 182 THR A C 1
ATOM 1478 O O . THR A 1 182 ? 9.929 -21.127 -0.862 1.00 95.06 182 THR A O 1
ATOM 1481 N N . SER A 1 183 ? 9.448 -19.308 -2.065 1.00 95.00 183 SER A N 1
ATOM 1482 C CA . SER A 1 183 ? 10.301 -19.688 -3.186 1.00 95.00 183 SER A CA 1
ATOM 1483 C C . SER A 1 183 ? 10.774 -18.481 -3.991 1.00 95.00 183 SER A C 1
ATOM 1485 O O . SER A 1 183 ? 10.291 -17.359 -3.854 1.00 95.00 183 SER A O 1
ATOM 1487 N N . ARG A 1 184 ? 11.766 -18.695 -4.862 1.00 94.38 184 ARG A N 1
ATOM 1488 C CA . ARG A 1 184 ? 12.218 -17.667 -5.800 1.00 94.38 184 ARG A CA 1
ATOM 1489 C C . ARG A 1 184 ? 12.636 -18.279 -7.124 1.00 94.38 184 ARG A C 1
ATOM 1491 O O . ARG A 1 184 ? 13.645 -18.978 -7.207 1.00 94.38 184 ARG A O 1
ATOM 1498 N N . SER A 1 185 ? 11.897 -17.947 -8.180 1.00 96.06 185 SER A N 1
ATOM 1499 C CA . SER A 1 185 ? 12.206 -18.406 -9.534 1.00 96.06 185 SER A CA 1
ATOM 1500 C C . SER A 1 185 ? 13.625 -18.013 -9.959 1.00 96.06 185 SER A C 1
ATOM 1502 O O . SER A 1 185 ? 14.007 -16.840 -9.902 1.00 96.06 185 SER A O 1
ATOM 1504 N N . ARG A 1 186 ? 14.401 -18.982 -10.468 1.00 94.62 186 ARG A N 1
ATOM 1505 C CA . ARG A 1 186 ? 15.736 -18.735 -11.051 1.00 94.62 186 ARG A CA 1
ATOM 1506 C C . ARG A 1 186 ? 15.674 -17.742 -12.220 1.00 94.62 186 ARG A C 1
ATOM 1508 O O . ARG A 1 186 ? 16.615 -16.974 -12.415 1.00 94.62 186 ARG A O 1
ATOM 1515 N N . ARG A 1 187 ? 14.537 -17.689 -12.933 1.00 97.06 187 ARG A N 1
ATOM 1516 C CA . ARG A 1 187 ? 14.274 -16.754 -14.042 1.00 97.06 187 ARG A CA 1
ATOM 1517 C C . ARG A 1 187 ? 14.413 -15.288 -13.632 1.00 97.06 187 ARG A C 1
ATOM 1519 O O . ARG A 1 187 ? 14.836 -14.479 -14.449 1.00 97.06 187 ARG A O 1
ATOM 1526 N N . ILE A 1 188 ? 14.135 -14.957 -12.369 1.00 97.56 188 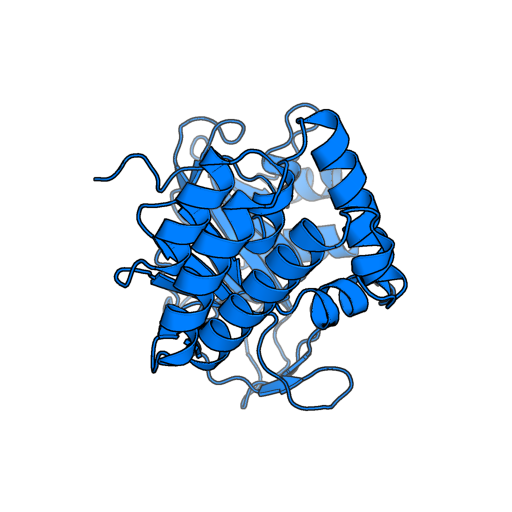ILE A N 1
ATOM 1527 C CA . ILE A 1 188 ? 14.258 -13.585 -11.862 1.00 97.56 188 ILE A CA 1
ATOM 1528 C C . ILE A 1 188 ? 15.692 -13.065 -12.014 1.00 97.56 188 ILE A C 1
ATOM 1530 O O . ILE A 1 188 ? 15.880 -11.940 -12.461 1.00 97.56 188 ILE A O 1
ATOM 1534 N N . ASN A 1 189 ? 16.710 -13.874 -11.702 1.00 96.25 189 ASN A N 1
ATOM 1535 C CA . ASN A 1 189 ? 18.103 -13.430 -11.816 1.00 96.25 189 ASN A CA 1
ATOM 1536 C C . ASN A 1 189 ? 18.493 -13.167 -13.282 1.00 96.25 189 ASN A C 1
ATOM 1538 O O . ASN A 1 189 ? 19.144 -12.164 -13.568 1.00 96.25 189 ASN A O 1
ATOM 1542 N N . TYR A 1 190 ? 18.051 -14.021 -14.212 1.00 97.75 190 TYR A N 1
ATOM 1543 C CA . TYR A 1 190 ? 18.278 -13.810 -15.645 1.00 97.75 190 TYR A CA 1
ATOM 1544 C C . TYR A 1 190 ? 17.598 -12.534 -16.148 1.00 97.75 190 TYR A C 1
ATOM 1546 O O . TYR A 1 190 ? 18.220 -11.757 -16.866 1.00 97.75 190 TYR A O 1
ATOM 1554 N N . LEU A 1 191 ? 16.355 -12.277 -15.729 1.00 98.44 191 LEU A N 1
ATOM 1555 C CA . LEU A 1 191 ? 15.624 -11.068 -16.110 1.00 98.44 191 LEU A CA 1
ATOM 1556 C C . LEU A 1 191 ? 16.230 -9.799 -15.502 1.00 98.44 191 LEU A C 1
ATOM 1558 O O . LEU A 1 191 ? 16.274 -8.780 -16.179 1.00 98.44 191 LEU A O 1
ATOM 1562 N N . ILE A 1 192 ? 16.735 -9.850 -14.265 1.00 98.31 192 ILE A N 1
ATOM 1563 C CA . ILE A 1 192 ? 17.462 -8.730 -13.643 1.00 98.31 192 ILE A CA 1
ATOM 1564 C C . ILE A 1 192 ? 18.727 -8.405 -14.449 1.00 98.31 192 ILE A C 1
ATOM 1566 O O . ILE A 1 192 ? 18.994 -7.238 -14.735 1.00 98.31 192 ILE A O 1
ATOM 1570 N N . ASN A 1 193 ? 19.492 -9.423 -14.854 1.00 97.88 193 ASN A N 1
ATOM 1571 C CA . ASN A 1 193 ? 20.689 -9.224 -15.673 1.00 97.88 193 ASN A CA 1
ATOM 1572 C C . ASN A 1 193 ? 20.334 -8.684 -17.064 1.00 97.88 193 ASN A C 1
ATOM 1574 O O . ASN A 1 193 ? 20.962 -7.740 -17.537 1.00 97.88 193 ASN A O 1
ATOM 1578 N N . PHE A 1 194 ? 19.286 -9.222 -17.687 1.00 98.19 194 PHE A N 1
ATOM 1579 C CA . PHE A 1 194 ? 18.768 -8.720 -18.956 1.00 98.19 194 PHE A CA 1
ATOM 1580 C C . PHE A 1 194 ? 18.315 -7.257 -18.853 1.00 98.19 194 PHE A C 1
ATOM 1582 O O . PHE A 1 194 ? 18.712 -6.436 -19.676 1.00 98.19 194 PHE A O 1
ATOM 1589 N N . ALA A 1 195 ? 17.563 -6.901 -17.806 1.00 98.25 195 ALA A N 1
ATOM 1590 C CA . ALA A 1 195 ? 17.150 -5.527 -17.536 1.00 98.25 195 ALA A CA 1
ATOM 1591 C C . ALA A 1 195 ? 18.361 -4.593 -17.403 1.00 98.25 195 ALA A C 1
ATOM 1593 O O . ALA A 1 195 ? 18.353 -3.509 -17.978 1.00 98.25 195 ALA A O 1
ATOM 1594 N N . SER A 1 196 ? 19.427 -5.032 -16.722 1.00 97.56 196 SER A N 1
ATOM 1595 C CA . SER A 1 196 ? 20.679 -4.272 -16.614 1.00 97.56 196 SER A CA 1
ATOM 1596 C C . SER A 1 196 ? 21.307 -3.973 -17.979 1.00 97.56 196 SER A C 1
ATOM 1598 O O . SER A 1 196 ? 21.798 -2.867 -18.185 1.00 97.56 196 SER A O 1
ATOM 1600 N N . VAL A 1 197 ? 21.284 -4.933 -18.912 1.00 97.38 197 VAL A N 1
ATOM 1601 C CA . VAL A 1 197 ? 21.823 -4.760 -20.273 1.00 97.38 197 VAL A CA 1
ATOM 1602 C C . VAL A 1 197 ? 20.942 -3.818 -21.094 1.00 97.38 197 VAL A C 1
ATOM 1604 O O . VAL A 1 197 ? 21.444 -2.850 -21.662 1.00 97.38 197 VAL A O 1
ATOM 1607 N N . VAL A 1 198 ? 19.626 -4.057 -21.119 1.00 97.06 198 VAL A N 1
ATOM 1608 C CA . VAL A 1 198 ? 18.661 -3.229 -21.869 1.00 97.06 198 VAL A CA 1
ATOM 1609 C C . VAL A 1 198 ? 18.696 -1.781 -21.398 1.00 97.06 198 VAL A C 1
ATOM 1611 O O . VAL A 1 198 ? 18.564 -0.862 -22.202 1.00 97.06 198 VAL A O 1
ATOM 1614 N N . ALA A 1 199 ? 18.916 -1.555 -20.107 1.00 97.25 199 ALA A N 1
ATOM 1615 C CA . ALA A 1 199 ? 18.915 -0.222 -19.542 1.00 97.25 199 ALA A CA 1
ATOM 1616 C C . ALA A 1 199 ? 20.067 0.671 -20.057 1.00 97.25 199 ALA A C 1
ATOM 1618 O O . ALA A 1 199 ? 19.969 1.891 -19.927 1.00 97.25 199 ALA A O 1
ATOM 1619 N N . ASN A 1 200 ? 21.115 0.117 -20.683 1.00 96.88 200 ASN A N 1
ATOM 1620 C CA . ASN A 1 200 ? 22.144 0.900 -21.390 1.00 96.88 200 ASN A CA 1
ATOM 1621 C C . ASN A 1 200 ? 21.645 1.478 -22.727 1.00 96.88 200 ASN A C 1
ATOM 1623 O O . ASN A 1 200 ? 22.218 2.430 -23.245 1.00 96.88 200 ASN A O 1
ATOM 1627 N N . LEU A 1 201 ? 20.560 0.924 -23.276 1.00 95.31 201 LEU A N 1
ATOM 1628 C CA . LEU A 1 201 ? 19.909 1.385 -24.507 1.00 95.31 201 LEU A CA 1
ATOM 1629 C C . LEU A 1 201 ? 18.776 2.388 -24.231 1.00 95.31 201 LEU A C 1
ATOM 1631 O O . LEU A 1 201 ? 18.118 2.858 -25.161 1.00 95.31 201 LEU A O 1
ATOM 1635 N N . VAL A 1 202 ? 18.499 2.680 -22.958 1.00 95.81 202 VAL A N 1
ATOM 1636 C CA . VAL A 1 202 ? 17.393 3.539 -22.528 1.00 95.81 202 VAL A CA 1
ATOM 1637 C C . VAL A 1 202 ? 17.917 4.924 -22.178 1.00 95.81 202 VAL A C 1
ATOM 1639 O O . VAL A 1 202 ? 18.779 5.085 -21.315 1.00 95.81 202 VAL A O 1
ATOM 1642 N N . ARG A 1 203 ? 17.333 5.947 -22.808 1.00 94.00 203 ARG A N 1
ATOM 1643 C CA . ARG A 1 203 ? 17.457 7.334 -22.352 1.00 94.00 203 ARG A CA 1
ATOM 1644 C C . ARG A 1 203 ? 16.407 7.576 -21.273 1.00 94.00 203 ARG A C 1
ATOM 1646 O O . ARG A 1 203 ? 15.222 7.672 -21.581 1.00 94.00 203 ARG A O 1
ATOM 1653 N N . PHE A 1 204 ? 16.841 7.619 -20.017 1.00 95.06 204 PHE A N 1
ATOM 1654 C CA . PHE A 1 204 ? 15.948 7.878 -18.888 1.00 95.06 204 PHE A CA 1
ATOM 1655 C C . PHE A 1 204 ? 15.379 9.301 -18.971 1.00 95.06 204 PHE A C 1
ATOM 1657 O O . PHE A 1 204 ? 16.112 10.222 -19.341 1.00 95.06 204 PHE A O 1
ATOM 1664 N N . PRO A 1 205 ? 14.082 9.491 -18.677 1.00 93.88 205 PRO A N 1
ATOM 1665 C CA . PRO A 1 205 ? 13.433 10.780 -18.838 1.00 93.88 205 PRO A CA 1
ATOM 1666 C C . PRO A 1 205 ? 13.887 11.790 -17.780 1.00 93.88 205 PRO A C 1
ATOM 1668 O O . PRO A 1 205 ? 14.242 11.457 -16.652 1.00 93.88 205 PRO A O 1
ATOM 1671 N N . GLU A 1 206 ? 13.782 13.071 -18.115 1.00 90.75 206 GLU A N 1
ATOM 1672 C CA . GLU A 1 206 ? 13.861 14.130 -17.114 1.00 90.75 206 GLU A CA 1
ATOM 1673 C C . GLU A 1 206 ? 12.589 14.182 -16.256 1.00 90.75 206 GLU A C 1
ATOM 1675 O O . GLU A 1 206 ? 11.529 13.675 -16.632 1.00 90.75 206 GLU A O 1
ATOM 1680 N N . LYS A 1 207 ? 12.666 14.862 -15.106 1.00 90.62 207 LYS A N 1
ATOM 1681 C CA . LYS A 1 207 ? 11.600 14.908 -14.090 1.00 90.62 207 LYS A CA 1
ATOM 1682 C C . LYS A 1 207 ? 10.217 15.262 -14.649 1.00 90.62 207 LYS A C 1
ATOM 1684 O O . LYS A 1 207 ? 9.223 14.712 -14.179 1.00 90.62 207 LYS A O 1
ATOM 1689 N N . GLN A 1 208 ? 10.133 16.188 -15.606 1.00 93.69 208 GLN A N 1
ATOM 1690 C CA . GLN A 1 208 ? 8.855 16.592 -16.196 1.00 93.69 208 GLN A CA 1
ATOM 1691 C C . GLN A 1 208 ? 8.309 15.518 -17.142 1.00 93.69 208 GLN A C 1
ATOM 1693 O O . GLN A 1 208 ? 7.177 15.065 -16.966 1.00 93.69 208 GLN A O 1
ATOM 1698 N N . ARG A 1 209 ? 9.145 15.026 -18.064 1.00 95.00 209 ARG A N 1
ATOM 1699 C CA . ARG A 1 209 ? 8.769 13.955 -18.994 1.00 95.00 209 ARG A CA 1
ATOM 1700 C C . ARG A 1 209 ? 8.380 12.668 -18.263 1.00 95.00 209 ARG A C 1
ATOM 1702 O O . ARG A 1 209 ? 7.421 12.009 -18.647 1.00 95.00 209 ARG A O 1
ATOM 1709 N N . GLY A 1 210 ? 9.073 12.334 -17.178 1.00 95.38 210 GLY A N 1
ATOM 1710 C CA . GLY A 1 210 ? 8.755 11.187 -16.329 1.00 95.38 210 GLY A CA 1
ATOM 1711 C C . GLY A 1 210 ? 7.339 11.234 -15.751 1.00 95.38 210 GLY A C 1
ATOM 1712 O O . GLY A 1 210 ? 6.615 10.237 -15.777 1.00 95.38 210 GLY A O 1
ATOM 1713 N N . LYS A 1 211 ? 6.892 12.414 -15.296 1.00 94.62 211 LYS A N 1
ATOM 1714 C CA . LYS A 1 211 ? 5.516 12.616 -14.809 1.00 94.62 211 LYS A CA 1
ATOM 1715 C C . LYS A 1 21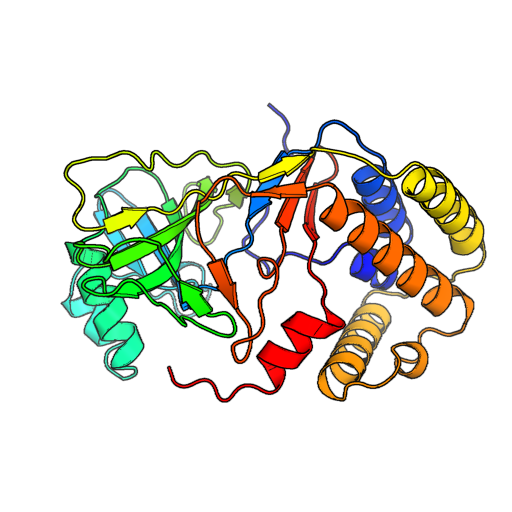1 ? 4.486 12.423 -15.918 1.00 94.62 211 LYS A C 1
ATOM 1717 O O . LYS A 1 211 ? 3.476 11.765 -15.686 1.00 94.62 211 LYS A O 1
ATOM 1722 N N . GLU A 1 212 ? 4.741 12.965 -17.107 1.00 96.75 212 GLU A N 1
ATOM 1723 C CA . GLU A 1 212 ? 3.862 12.797 -18.272 1.00 96.75 212 GLU A CA 1
ATOM 1724 C C . GLU A 1 212 ? 3.742 11.326 -18.674 1.00 96.75 212 GLU A C 1
ATOM 1726 O O . GLU A 1 212 ? 2.634 10.824 -18.850 1.00 96.75 212 GLU A O 1
ATOM 1731 N N . LEU A 1 213 ? 4.870 10.611 -18.740 1.00 96.94 213 LEU A N 1
ATOM 1732 C CA . LEU A 1 213 ? 4.890 9.176 -19.019 1.00 96.94 213 LEU A CA 1
ATOM 1733 C C . LEU A 1 213 ? 4.123 8.390 -17.956 1.00 96.94 213 LEU A C 1
ATOM 1735 O O . LEU A 1 213 ? 3.357 7.496 -18.297 1.00 96.94 213 LEU A O 1
ATOM 1739 N N . LYS A 1 214 ? 4.249 8.748 -16.674 1.00 95.06 214 LYS A N 1
ATOM 1740 C CA . LYS A 1 214 ? 3.486 8.105 -15.594 1.00 95.06 214 LYS A CA 1
ATOM 1741 C C . LYS A 1 214 ? 1.980 8.306 -15.754 1.00 95.06 214 LYS A C 1
ATOM 1743 O O . LYS A 1 214 ? 1.208 7.372 -15.538 1.00 95.06 214 LYS A O 1
ATOM 1748 N N . VAL A 1 215 ? 1.551 9.505 -16.151 1.00 94.62 215 VAL A N 1
ATOM 1749 C CA . VAL A 1 215 ? 0.144 9.782 -16.483 1.00 94.62 215 VAL A CA 1
ATOM 1750 C C . VAL A 1 215 ? -0.300 8.941 -17.681 1.00 94.62 215 VAL A C 1
ATOM 1752 O O . VAL A 1 215 ? -1.358 8.318 -17.615 1.00 94.62 215 VAL A O 1
ATOM 1755 N N . ALA A 1 216 ? 0.516 8.853 -18.732 1.00 96.44 216 ALA A N 1
ATOM 1756 C CA . ALA A 1 216 ? 0.216 8.063 -19.924 1.00 96.44 216 ALA A CA 1
ATOM 1757 C C . ALA A 1 216 ? 0.143 6.550 -19.634 1.00 96.44 216 ALA A C 1
ATOM 1759 O O . ALA A 1 216 ? -0.781 5.882 -20.092 1.00 96.44 216 ALA A O 1
ATOM 1760 N N . VAL A 1 217 ? 1.043 6.011 -18.806 1.00 95.00 217 VAL A N 1
ATOM 1761 C CA . VAL A 1 217 ? 0.991 4.616 -18.334 1.00 95.00 217 VAL A CA 1
ATOM 1762 C C . VAL A 1 217 ? -0.288 4.363 -17.535 1.00 95.00 217 VAL A C 1
ATOM 1764 O O . VAL A 1 217 ? -0.994 3.390 -17.795 1.00 95.00 217 VAL A O 1
ATOM 1767 N N . ASN A 1 218 ? -0.634 5.254 -16.600 1.00 92.12 218 ASN A N 1
ATOM 1768 C CA . ASN A 1 218 ? -1.885 5.155 -15.842 1.00 92.12 218 ASN A CA 1
ATOM 1769 C C . ASN A 1 218 ? -3.123 5.204 -16.744 1.00 92.12 218 ASN A C 1
ATOM 1771 O O . ASN A 1 218 ? -4.092 4.496 -16.476 1.00 92.12 218 ASN A O 1
ATOM 1775 N N . LYS A 1 219 ? -3.091 6.017 -17.806 1.00 93.44 219 LYS A N 1
ATOM 1776 C CA . LYS A 1 219 ? -4.146 6.060 -18.821 1.00 93.44 219 LYS A CA 1
ATOM 1777 C C . LYS A 1 219 ? -4.269 4.715 -19.540 1.00 93.44 219 LYS A C 1
ATOM 1779 O O . LYS A 1 219 ? -5.370 4.181 -19.589 1.00 93.44 219 LYS A O 1
ATOM 1784 N N . CYS A 1 220 ? -3.157 4.130 -19.994 1.00 94.00 220 CYS A N 1
ATOM 1785 C CA . CYS A 1 220 ? -3.172 2.817 -20.649 1.00 94.00 220 CYS A CA 1
ATOM 1786 C C . CYS A 1 220 ? -3.785 1.738 -19.745 1.00 94.00 220 CYS A C 1
ATOM 1788 O O . CYS A 1 220 ? -4.619 0.958 -20.189 1.00 94.00 220 CYS A O 1
ATOM 1790 N N . ILE A 1 221 ? -3.427 1.736 -18.456 1.00 91.00 221 ILE A N 1
ATOM 1791 C CA . ILE A 1 221 ? -3.986 0.800 -17.469 1.00 91.00 221 ILE A CA 1
ATOM 1792 C C . ILE A 1 221 ? -5.493 1.009 -17.298 1.00 91.00 221 ILE A C 1
ATOM 1794 O O . ILE A 1 221 ? -6.241 0.039 -17.307 1.00 91.00 221 ILE A O 1
ATOM 1798 N N . ARG A 1 222 ? -5.945 2.261 -17.164 1.00 88.19 222 ARG A N 1
ATOM 1799 C CA . ARG A 1 222 ? -7.368 2.600 -17.013 1.00 88.19 222 ARG A CA 1
ATOM 1800 C C . ARG A 1 222 ? -8.198 2.185 -18.227 1.00 88.19 222 ARG A C 1
ATOM 1802 O O . ARG A 1 222 ? -9.311 1.708 -18.064 1.00 88.19 222 ARG A O 1
ATOM 1809 N N . GLU A 1 223 ? -7.656 2.372 -19.424 1.00 90.88 223 GLU A N 1
ATOM 1810 C CA . GLU A 1 223 ? -8.320 2.063 -20.697 1.00 90.88 223 GLU A CA 1
ATOM 1811 C C . GLU A 1 223 ? -8.098 0.607 -21.145 1.00 90.88 223 GLU A C 1
ATOM 1813 O O . GLU A 1 223 ? -8.545 0.223 -22.221 1.00 90.88 223 GLU A O 1
ATOM 1818 N N . ASN A 1 224 ? -7.395 -0.201 -20.342 1.00 89.00 224 ASN A N 1
ATOM 1819 C CA . ASN A 1 224 ? -6.975 -1.568 -20.665 1.00 89.00 224 ASN A CA 1
ATOM 1820 C C . ASN A 1 224 ? -6.264 -1.703 -22.032 1.00 89.00 224 ASN A C 1
ATOM 1822 O O . ASN A 1 224 ? -6.408 -2.703 -22.737 1.00 89.00 224 ASN A O 1
ATOM 1826 N N . THR A 1 225 ? -5.461 -0.705 -22.405 1.00 93.56 225 THR A N 1
ATOM 1827 C CA . THR A 1 225 ? -4.629 -0.728 -23.616 1.00 93.56 225 THR A CA 1
ATOM 1828 C C . THR A 1 225 ? -3.191 -1.149 -23.300 1.00 93.56 225 THR A C 1
ATOM 1830 O O . THR A 1 225 ? -2.761 -1.164 -22.142 1.00 93.56 225 THR A O 1
ATOM 1833 N N . ASP A 1 226 ? -2.421 -1.543 -24.322 1.00 93.69 226 ASP A N 1
ATOM 1834 C CA . ASP A 1 226 ? -1.014 -1.904 -24.119 1.00 93.69 226 ASP A CA 1
ATOM 1835 C C . ASP A 1 226 ? -0.207 -0.680 -23.661 1.00 93.69 226 ASP A C 1
ATOM 1837 O O . ASP A 1 226 ? -0.278 0.397 -24.253 1.00 93.69 226 ASP A O 1
ATOM 1841 N N . ILE A 1 227 ? 0.611 -0.859 -22.622 1.00 94.06 227 ILE A N 1
ATOM 1842 C CA . ILE A 1 227 ? 1.483 0.187 -22.080 1.00 94.06 227 ILE A CA 1
ATOM 1843 C C . ILE A 1 227 ? 2.509 0.730 -23.090 1.00 94.06 227 ILE A C 1
ATOM 1845 O O . ILE A 1 227 ? 3.077 1.794 -22.850 1.00 94.06 227 ILE A O 1
ATOM 1849 N N . SER A 1 228 ? 2.746 0.055 -24.222 1.00 94.50 228 SER A N 1
ATOM 1850 C CA . SER A 1 228 ? 3.510 0.611 -25.348 1.00 94.50 228 SER A CA 1
ATOM 1851 C C . SER A 1 228 ? 2.913 1.918 -25.872 1.00 94.50 228 SER A C 1
ATOM 1853 O O . SER A 1 228 ? 3.645 2.768 -26.378 1.00 94.50 228 SER A O 1
ATOM 1855 N N . ASN A 1 229 ? 1.605 2.118 -25.687 1.00 95.81 229 ASN A N 1
ATOM 1856 C CA . ASN A 1 229 ? 0.889 3.324 -26.099 1.00 95.81 229 ASN A CA 1
ATOM 1857 C C . ASN A 1 229 ? 1.182 4.531 -25.189 1.00 95.81 229 ASN A C 1
ATOM 1859 O O . ASN A 1 229 ? 0.781 5.648 -25.504 1.00 95.81 229 ASN A O 1
ATOM 1863 N N . ALA A 1 230 ? 1.929 4.350 -24.092 1.00 95.94 230 ALA A N 1
ATOM 1864 C CA . ALA A 1 230 ? 2.304 5.434 -23.185 1.00 95.94 230 ALA A CA 1
ATOM 1865 C C . ALA A 1 230 ? 3.387 6.382 -23.746 1.00 95.94 230 ALA A C 1
ATOM 1867 O O . ALA A 1 230 ? 3.720 7.378 -23.105 1.00 95.94 230 ALA A O 1
ATOM 1868 N N . GLY A 1 231 ? 3.967 6.087 -24.917 1.00 95.25 231 GLY A N 1
ATOM 1869 C CA . GLY A 1 231 ? 4.956 6.961 -25.560 1.00 95.25 231 GLY A CA 1
ATOM 1870 C C . GLY A 1 231 ? 6.360 6.901 -24.941 1.00 95.25 231 GLY A C 1
ATOM 1871 O O . GLY A 1 231 ? 7.102 7.883 -25.005 1.00 95.25 231 GLY A O 1
ATOM 1872 N N . MET A 1 232 ? 6.725 5.764 -24.334 1.00 95.00 232 MET A N 1
ATOM 1873 C CA . MET A 1 232 ? 8.059 5.508 -23.760 1.00 95.00 232 MET A CA 1
ATOM 1874 C C . MET A 1 232 ? 9.125 5.164 -24.820 1.00 95.00 232 MET A C 1
ATOM 1876 O O . MET A 1 232 ? 10.321 5.240 -24.554 1.00 95.00 232 MET A O 1
ATOM 1880 N N . GLY A 1 233 ? 8.704 4.769 -26.024 1.00 95.25 233 GLY A N 1
ATOM 1881 C CA . GLY A 1 233 ? 9.582 4.193 -27.045 1.00 95.25 233 GLY A CA 1
ATOM 1882 C C . GLY A 1 233 ? 9.937 2.718 -26.771 1.00 95.25 233 GLY A C 1
ATOM 1883 O O . GLY A 1 233 ? 9.669 2.205 -25.678 1.00 95.25 233 GLY A O 1
ATOM 1884 N N . PRO A 1 234 ? 10.521 1.999 -27.750 1.00 96.12 234 PRO A N 1
ATOM 1885 C CA . PRO A 1 234 ? 10.653 0.539 -27.688 1.00 96.12 234 PRO A CA 1
ATOM 1886 C C . PRO A 1 234 ? 11.524 0.025 -26.533 1.00 96.12 234 PRO A C 1
ATOM 1888 O O . PRO A 1 234 ? 11.067 -0.807 -25.750 1.00 96.12 234 PRO A O 1
ATOM 1891 N N . SER A 1 235 ? 12.747 0.545 -26.372 1.00 96.88 235 SER A N 1
ATOM 1892 C CA . SER A 1 235 ? 13.702 0.055 -25.362 1.00 96.88 235 SER A CA 1
ATOM 1893 C C . SER A 1 235 ? 13.202 0.264 -23.932 1.00 96.88 235 SER A C 1
ATOM 1895 O O . SER A 1 235 ? 13.306 -0.627 -23.091 1.00 96.88 235 SER A O 1
ATOM 1897 N N . MET A 1 236 ? 12.614 1.430 -23.655 1.00 97.12 236 MET A N 1
ATOM 1898 C CA . MET A 1 236 ? 12.070 1.752 -22.336 1.00 97.12 236 MET A CA 1
ATOM 1899 C C . MET A 1 236 ? 10.801 0.942 -22.045 1.00 97.12 236 MET A C 1
ATOM 1901 O O . MET A 1 236 ? 10.637 0.453 -20.932 1.00 97.12 236 MET A O 1
ATOM 1905 N N . THR A 1 237 ? 9.949 0.715 -23.053 1.00 97.50 237 THR A N 1
ATOM 1906 C CA . THR A 1 237 ? 8.779 -0.174 -22.931 1.00 97.50 237 THR A CA 1
ATOM 1907 C C . THR A 1 237 ? 9.200 -1.613 -22.634 1.00 97.50 237 THR A C 1
ATOM 1909 O O . THR A 1 237 ? 8.626 -2.246 -21.749 1.00 97.50 237 THR A O 1
ATOM 1912 N N . LEU A 1 238 ? 10.218 -2.129 -23.332 1.00 97.62 238 LEU A N 1
ATOM 1913 C CA . LEU A 1 238 ? 10.778 -3.459 -23.081 1.00 97.62 238 LEU A CA 1
ATOM 1914 C C . LEU A 1 238 ? 11.302 -3.574 -21.647 1.00 97.62 238 LEU A C 1
ATOM 1916 O O . LEU A 1 238 ? 10.987 -4.542 -20.950 1.00 97.62 238 LEU A O 1
ATOM 1920 N N . LEU A 1 239 ? 12.056 -2.574 -21.185 1.00 98.06 239 LEU A N 1
ATOM 1921 C CA . LEU A 1 239 ? 12.560 -2.532 -19.816 1.00 98.06 239 LEU A CA 1
ATOM 1922 C C . LEU A 1 239 ? 11.409 -2.507 -18.798 1.00 98.06 239 LEU A C 1
ATOM 1924 O O . LEU A 1 239 ? 11.412 -3.291 -17.853 1.00 98.06 239 LEU A O 1
ATOM 1928 N N . TYR A 1 240 ? 10.382 -1.686 -19.032 1.00 97.62 240 TYR A N 1
ATOM 1929 C CA . TYR A 1 240 ? 9.207 -1.577 -18.163 1.00 97.62 240 TYR A CA 1
ATOM 1930 C C . TYR A 1 240 ? 8.443 -2.903 -18.059 1.00 97.62 240 TYR A C 1
ATOM 1932 O O . TYR A 1 240 ? 8.187 -3.388 -16.956 1.00 97.62 240 TYR A O 1
ATOM 1940 N N . LYS A 1 241 ? 8.165 -3.558 -19.197 1.00 97.06 241 LYS A N 1
ATOM 1941 C CA . LYS A 1 241 ? 7.546 -4.897 -19.238 1.00 97.06 241 LYS A CA 1
ATOM 1942 C C . LYS A 1 241 ? 8.412 -5.954 -18.542 1.00 97.06 241 LYS A C 1
ATOM 1944 O O . LYS A 1 241 ? 7.877 -6.826 -17.862 1.00 97.06 241 LYS A O 1
ATOM 1949 N N . THR A 1 242 ? 9.737 -5.855 -18.655 1.00 98.25 242 THR A N 1
ATOM 1950 C CA . THR A 1 242 ? 10.672 -6.769 -17.978 1.00 98.25 242 THR A CA 1
ATOM 1951 C C . THR A 1 242 ? 10.576 -6.648 -16.456 1.00 98.25 242 THR A C 1
ATOM 1953 O O . THR A 1 242 ? 10.511 -7.667 -15.769 1.00 98.25 242 THR A O 1
ATOM 1956 N N . ILE A 1 243 ? 10.511 -5.425 -15.913 1.00 98.25 243 ILE A N 1
ATOM 1957 C CA . ILE A 1 243 ? 10.353 -5.219 -14.464 1.00 98.25 243 ILE A CA 1
ATOM 1958 C C . ILE A 1 243 ? 8.983 -5.705 -13.972 1.00 98.25 243 ILE A C 1
ATOM 1960 O O . ILE A 1 243 ? 8.913 -6.336 -12.916 1.00 98.25 243 ILE A O 1
ATOM 1964 N N . ILE A 1 244 ? 7.911 -5.504 -14.751 1.00 97.12 244 ILE A N 1
ATOM 1965 C CA . ILE A 1 244 ? 6.590 -6.083 -14.445 1.00 97.12 244 ILE A CA 1
ATOM 1966 C C . ILE A 1 244 ? 6.677 -7.610 -14.324 1.00 97.12 244 ILE A C 1
ATOM 1968 O O . ILE A 1 244 ? 6.151 -8.176 -13.366 1.00 97.12 244 ILE A O 1
ATOM 1972 N N . GLU A 1 245 ? 7.355 -8.280 -15.259 1.00 97.69 245 GLU A N 1
ATOM 1973 C CA . GLU A 1 245 ? 7.489 -9.740 -15.235 1.00 97.69 245 GLU A CA 1
ATOM 1974 C C . GLU A 1 245 ? 8.332 -10.229 -14.049 1.00 97.69 245 GLU A C 1
ATOM 1976 O O . GLU A 1 245 ? 7.960 -11.204 -13.395 1.00 97.69 245 GLU A O 1
ATOM 1981 N N . ILE A 1 246 ? 9.427 -9.535 -13.713 1.00 98.12 246 ILE A N 1
ATOM 1982 C CA . ILE A 1 246 ? 10.210 -9.834 -12.503 1.00 98.12 246 ILE A CA 1
ATOM 1983 C C . ILE A 1 246 ? 9.319 -9.739 -11.266 1.00 98.12 246 ILE A C 1
ATOM 1985 O O . ILE A 1 246 ? 9.269 -10.685 -10.482 1.00 98.12 246 ILE A O 1
ATOM 1989 N N . LYS A 1 247 ? 8.589 -8.629 -11.115 1.00 97.12 247 LYS A N 1
ATOM 1990 C CA . LYS A 1 247 ? 7.658 -8.419 -10.004 1.00 97.12 247 LYS A CA 1
ATOM 1991 C C . LYS A 1 247 ? 6.632 -9.549 -9.921 1.00 97.12 247 LYS A C 1
ATOM 1993 O O . LYS A 1 247 ? 6.439 -10.103 -8.846 1.00 97.12 247 LYS A O 1
ATOM 1998 N N . ARG A 1 248 ? 6.020 -9.940 -11.042 1.00 96.00 248 ARG A N 1
ATOM 1999 C CA . ARG A 1 248 ? 5.046 -11.041 -11.090 1.00 96.00 248 ARG A CA 1
ATOM 2000 C C . ARG A 1 248 ? 5.643 -12.367 -10.624 1.00 96.00 248 ARG A C 1
ATOM 2002 O O . ARG A 1 248 ? 5.030 -13.067 -9.827 1.00 96.00 248 ARG A O 1
ATOM 2009 N N . LEU A 1 249 ? 6.847 -12.703 -11.085 1.00 96.81 249 LEU A N 1
ATOM 2010 C CA . LEU A 1 249 ? 7.550 -13.909 -10.645 1.00 96.81 249 LEU A CA 1
ATOM 2011 C C . LEU A 1 249 ? 7.941 -13.858 -9.166 1.00 96.81 249 LEU A C 1
ATOM 2013 O O . LEU A 1 249 ? 8.007 -14.909 -8.537 1.00 96.81 249 LEU A O 1
ATOM 2017 N N . MET A 1 250 ? 8.219 -12.669 -8.622 1.00 96.50 250 MET A N 1
ATOM 2018 C CA . MET A 1 250 ? 8.470 -12.501 -7.192 1.00 96.50 250 MET A CA 1
ATOM 2019 C C . MET A 1 250 ? 7.204 -12.745 -6.376 1.00 96.50 250 MET A C 1
ATOM 2021 O O . MET A 1 250 ? 7.271 -13.515 -5.429 1.00 96.50 250 MET A O 1
ATOM 2025 N N . MET A 1 251 ? 6.065 -12.165 -6.772 1.00 95.94 251 MET A N 1
ATOM 2026 C CA . MET A 1 251 ? 4.786 -12.361 -6.073 1.00 95.94 251 MET A CA 1
ATOM 2027 C C . MET A 1 251 ? 4.382 -13.839 -6.003 1.00 95.94 251 MET A C 1
ATOM 2029 O O . MET A 1 251 ? 3.972 -14.290 -4.948 1.00 95.94 251 MET A O 1
ATOM 2033 N N . LYS A 1 252 ? 4.610 -14.624 -7.068 1.00 95.19 252 LYS A N 1
ATOM 2034 C CA . LYS A 1 252 ? 4.367 -16.084 -7.069 1.00 95.19 252 LYS A CA 1
ATOM 2035 C C . LYS A 1 252 ? 5.152 -16.872 -6.014 1.00 95.19 252 LYS A C 1
ATOM 2037 O O . LYS A 1 252 ? 4.852 -18.034 -5.776 1.00 95.19 252 LYS A O 1
ATOM 2042 N N . GLY A 1 253 ? 6.226 -16.292 -5.487 1.00 95.44 253 GLY A N 1
ATOM 2043 C CA . GLY A 1 253 ? 7.057 -16.894 -4.452 1.00 95.44 253 GLY A CA 1
ATOM 2044 C C . GLY A 1 253 ? 6.752 -16.383 -3.048 1.00 95.44 253 GLY A C 1
ATOM 2045 O O . GLY A 1 253 ? 7.546 -16.654 -2.150 1.00 95.44 253 GLY A O 1
ATOM 2046 N N . ILE A 1 254 ? 5.676 -15.611 -2.871 1.00 95.81 254 ILE A N 1
ATOM 2047 C CA . ILE A 1 254 ? 5.243 -15.046 -1.592 1.00 95.81 254 ILE A CA 1
ATOM 2048 C C . ILE A 1 254 ? 3.891 -15.663 -1.221 1.00 95.81 254 ILE A C 1
ATOM 2050 O O . ILE A 1 254 ? 3.047 -15.846 -2.091 1.00 95.81 254 ILE A O 1
ATOM 2054 N N . THR A 1 255 ? 3.689 -15.974 0.058 1.00 93.88 255 THR A N 1
ATOM 2055 C CA . THR A 1 255 ? 2.404 -16.438 0.611 1.00 93.88 255 THR A CA 1
ATOM 2056 C C . THR A 1 255 ? 2.017 -15.602 1.831 1.00 93.88 255 THR A C 1
ATOM 2058 O O . THR A 1 255 ? 2.890 -15.017 2.478 1.00 93.88 255 THR A O 1
ATOM 2061 N N . SER A 1 256 ? 0.721 -15.521 2.133 1.00 93.25 256 SER A N 1
ATOM 2062 C CA . SER A 1 256 ? 0.174 -14.904 3.349 1.00 93.25 256 SER A CA 1
ATOM 2063 C C . SER A 1 256 ? -0.148 -15.959 4.411 1.00 93.25 256 SER A C 1
ATOM 2065 O O . SER A 1 256 ? -0.311 -17.134 4.092 1.00 93.25 256 SER A O 1
ATOM 2067 N N . ASP A 1 257 ? -0.228 -15.521 5.668 1.00 88.19 257 ASP A N 1
ATOM 2068 C CA . ASP A 1 257 ? -0.513 -16.392 6.819 1.00 88.19 257 ASP A CA 1
ATOM 2069 C C . ASP A 1 257 ? -1.966 -16.315 7.322 1.00 88.19 257 ASP A C 1
ATOM 2071 O O . ASP A 1 257 ? -2.355 -17.107 8.180 1.00 88.19 257 ASP A O 1
ATOM 2075 N N . GLU A 1 258 ? -2.756 -15.326 6.888 1.00 91.69 258 GLU A N 1
ATOM 2076 C CA . GLU A 1 258 ? -4.160 -15.228 7.312 1.00 91.69 258 GLU A CA 1
ATOM 2077 C C . GLU A 1 258 ? -4.991 -16.268 6.558 1.00 91.69 258 GLU A C 1
ATOM 2079 O O . GLU A 1 258 ? -4.962 -16.315 5.329 1.00 91.69 258 GLU A O 1
ATOM 2084 N N . ASN A 1 259 ? -5.749 -17.075 7.299 1.00 91.56 259 ASN A N 1
ATOM 2085 C CA . ASN A 1 259 ? -6.691 -18.017 6.715 1.00 91.56 259 ASN A CA 1
ATOM 2086 C C . ASN A 1 259 ? -7.957 -17.269 6.276 1.00 91.56 259 ASN A C 1
ATOM 2088 O O . ASN A 1 259 ? -8.827 -16.973 7.09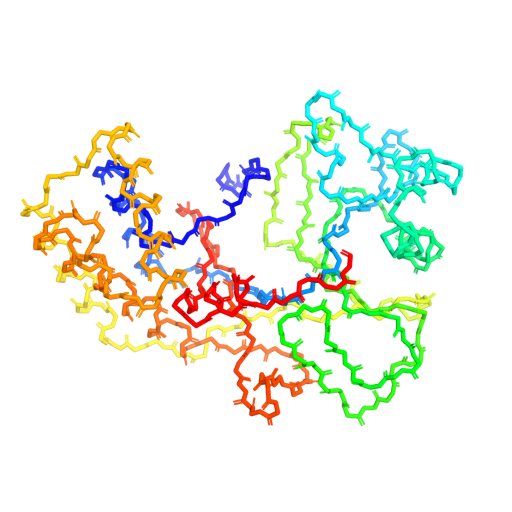5 1.00 91.56 259 ASN A O 1
ATOM 2092 N N . VAL A 1 260 ? -8.006 -16.897 5.001 1.00 95.38 260 VAL A N 1
ATOM 2093 C CA . VAL A 1 260 ? -9.126 -16.187 4.384 1.00 95.38 260 VAL A CA 1
ATOM 2094 C C . VAL A 1 260 ? -9.179 -16.534 2.900 1.00 95.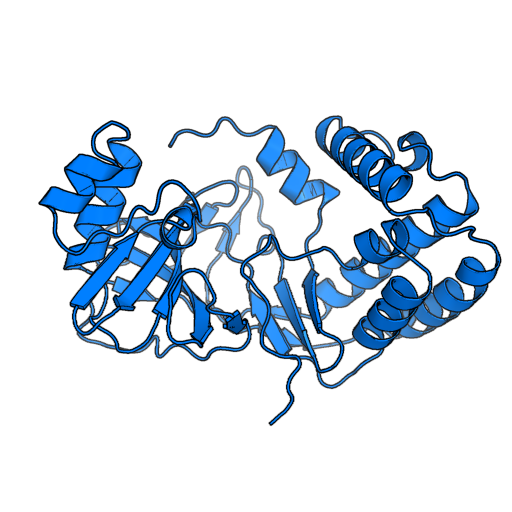38 260 VAL A C 1
ATOM 2096 O O . VAL A 1 260 ? -8.147 -16.566 2.226 1.00 95.38 260 VAL A O 1
ATOM 2099 N N . GLN A 1 261 ? -10.376 -16.765 2.374 1.00 96.38 261 GLN A N 1
ATOM 2100 C CA . GLN A 1 261 ? -10.584 -16.871 0.935 1.00 96.38 261 GLN A CA 1
ATOM 2101 C C . GLN A 1 261 ? -10.723 -15.466 0.349 1.00 96.38 261 GLN A C 1
ATOM 2103 O O . GLN A 1 261 ? -11.456 -14.628 0.879 1.00 96.38 261 GLN A O 1
ATOM 2108 N N . VAL A 1 262 ? -10.017 -15.201 -0.747 1.00 95.31 262 VAL A N 1
ATOM 2109 C CA . VAL A 1 262 ? -10.051 -13.906 -1.431 1.00 95.31 262 VAL A CA 1
ATOM 2110 C C . VAL A 1 262 ? -10.686 -14.091 -2.800 1.00 95.31 262 VAL A C 1
ATOM 2112 O O . VAL A 1 262 ? -10.278 -14.964 -3.561 1.00 95.31 262 VAL A O 1
ATOM 2115 N N . GLN A 1 263 ? -11.677 -13.261 -3.111 1.00 94.50 263 GLN A N 1
ATOM 2116 C CA . GLN A 1 263 ? -12.434 -13.337 -4.354 1.00 94.50 263 GLN A CA 1
ATOM 2117 C C . GLN A 1 263 ? -12.527 -11.988 -5.056 1.00 94.50 263 GLN A C 1
ATOM 2119 O O . GLN A 1 263 ? -12.553 -10.919 -4.435 1.00 94.50 263 GLN A O 1
ATOM 2124 N N . PHE A 1 264 ? -12.634 -12.047 -6.377 1.00 89.88 264 PHE A N 1
ATOM 2125 C CA . PHE A 1 264 ? -13.010 -10.931 -7.225 1.00 89.88 264 PHE A CA 1
ATOM 2126 C C . PHE A 1 264 ? -14.135 -11.373 -8.158 1.00 89.88 264 PHE A C 1
ATOM 2128 O O . PHE A 1 264 ? -13.928 -12.292 -8.939 1.00 89.88 264 PHE A O 1
ATOM 2135 N N . ASP A 1 265 ? -15.287 -10.697 -8.104 1.00 85.69 265 ASP A N 1
ATOM 2136 C CA . ASP A 1 265 ? -16.486 -11.069 -8.875 1.00 85.69 265 ASP A CA 1
ATOM 2137 C C . ASP A 1 265 ? -16.795 -12.582 -8.770 1.00 85.69 265 ASP A C 1
ATOM 2139 O O . ASP A 1 265 ? -17.015 -13.252 -9.772 1.00 85.69 265 ASP A O 1
ATOM 2143 N N . ASP A 1 266 ? -16.760 -13.106 -7.537 1.00 86.00 266 ASP A N 1
ATOM 2144 C CA . ASP A 1 266 ? -16.990 -14.513 -7.156 1.00 86.00 266 ASP A CA 1
ATOM 2145 C C . ASP A 1 266 ? -15.934 -15.536 -7.629 1.00 86.00 266 ASP A C 1
ATOM 2147 O O . ASP A 1 266 ? -16.001 -16.706 -7.252 1.00 86.00 266 ASP A O 1
ATOM 2151 N N . ASP A 1 267 ? -14.911 -15.103 -8.373 1.00 90.38 267 ASP A N 1
ATOM 2152 C CA . ASP A 1 267 ? -13.764 -15.936 -8.740 1.00 90.38 267 ASP A CA 1
ATOM 2153 C C . ASP A 1 267 ? -12.650 -15.850 -7.686 1.00 90.38 267 ASP A C 1
ATOM 2155 O O . ASP A 1 267 ? -12.232 -14.759 -7.279 1.00 90.38 267 ASP A O 1
ATOM 2159 N N . ASP A 1 268 ? -12.109 -17.005 -7.291 1.00 92.94 268 ASP A N 1
ATOM 2160 C CA . ASP A 1 268 ? -10.977 -17.088 -6.365 1.00 92.94 268 ASP A CA 1
ATOM 2161 C C . ASP A 1 268 ? -9.724 -16.417 -6.943 1.00 92.94 268 ASP A C 1
ATOM 2163 O O . ASP A 1 268 ? -9.302 -16.669 -8.078 1.00 92.94 268 ASP A O 1
ATOM 2167 N N . CYS A 1 269 ? -9.083 -15.577 -6.134 1.00 90.44 269 CYS A N 1
ATOM 2168 C CA . CYS A 1 269 ? -7.849 -14.897 -6.498 1.00 90.44 269 CYS A CA 1
ATOM 2169 C C . CYS A 1 269 ? -6.903 -14.732 -5.301 1.00 90.44 269 CYS A C 1
ATOM 2171 O O . CYS A 1 269 ? -7.227 -15.066 -4.167 1.00 90.44 269 CYS A O 1
ATOM 2173 N N . ASP A 1 270 ? -5.712 -14.186 -5.549 1.00 89.88 270 ASP A N 1
ATOM 2174 C CA . ASP A 1 270 ? -4.812 -13.758 -4.475 1.00 89.88 270 ASP A CA 1
ATOM 2175 C C . ASP A 1 270 ? -5.253 -12.398 -3.893 1.00 89.88 270 ASP A C 1
ATOM 2177 O O . ASP A 1 270 ? -6.048 -11.661 -4.488 1.00 89.88 270 ASP A O 1
ATOM 2181 N N . HIS A 1 271 ? -4.667 -12.010 -2.753 1.00 91.75 271 HIS A N 1
ATOM 2182 C CA . HIS A 1 271 ? -4.709 -10.625 -2.265 1.00 91.75 271 HIS A CA 1
ATOM 2183 C C . HIS A 1 271 ? -4.261 -9.621 -3.354 1.00 91.75 271 HIS A C 1
ATOM 2185 O O . HIS A 1 271 ? -3.567 -9.978 -4.307 1.00 91.75 271 HIS A O 1
ATOM 2191 N N . GLU A 1 272 ? -4.560 -8.324 -3.175 1.00 91.50 272 GLU A N 1
ATOM 2192 C CA . GLU A 1 272 ? -4.163 -7.261 -4.127 1.00 91.50 272 GLU A CA 1
ATOM 2193 C C . GLU A 1 272 ? -2.660 -7.303 -4.463 1.00 91.50 272 GLU A C 1
ATOM 2195 O O . GLU A 1 272 ? -2.220 -6.995 -5.578 1.00 91.50 272 GLU A O 1
ATOM 2200 N N . GLY A 1 273 ? -1.857 -7.685 -3.473 1.00 94.56 273 GLY A N 1
ATOM 2201 C CA . GLY A 1 273 ? -0.448 -7.986 -3.625 1.00 94.56 273 GLY A CA 1
ATOM 2202 C C . GLY A 1 273 ? 0.277 -7.881 -2.294 1.00 94.56 273 GLY A C 1
ATOM 2203 O O . GLY A 1 273 ? -0.276 -8.178 -1.237 1.00 94.56 273 GLY A O 1
ATOM 2204 N N . TYR A 1 274 ? 1.518 -7.406 -2.343 1.00 95.56 274 TYR A N 1
ATOM 2205 C CA . TYR A 1 274 ? 2.395 -7.314 -1.179 1.00 95.56 274 TYR A CA 1
ATOM 2206 C C . TYR A 1 274 ? 3.118 -5.970 -1.119 1.00 95.56 274 TYR A C 1
ATOM 2208 O O . TYR A 1 274 ? 3.320 -5.298 -2.133 1.00 95.56 274 TYR A O 1
ATOM 2216 N N . VAL A 1 275 ? 3.567 -5.584 0.068 1.00 95.00 275 VAL A N 1
ATOM 2217 C CA . VAL A 1 275 ? 4.537 -4.506 0.271 1.00 95.00 275 VAL A CA 1
ATOM 2218 C C . VAL A 1 275 ? 5.865 -5.148 0.643 1.00 95.00 275 VAL A C 1
ATOM 2220 O O . VAL A 1 275 ? 5.960 -5.823 1.660 1.00 95.00 275 VAL A O 1
ATOM 2223 N N . MET A 1 276 ? 6.892 -4.956 -0.187 1.00 95.56 276 MET A N 1
ATOM 2224 C CA . MET A 1 276 ? 8.226 -5.511 0.046 1.00 95.56 276 MET A CA 1
ATOM 2225 C C . MET A 1 276 ? 9.185 -4.412 0.496 1.00 95.56 276 MET A C 1
ATOM 2227 O O . MET A 1 276 ? 9.253 -3.352 -0.131 1.00 95.56 276 MET A O 1
ATOM 2231 N N . THR A 1 277 ? 9.953 -4.685 1.550 1.00 94.56 277 THR A N 1
ATOM 2232 C CA . THR A 1 277 ? 10.922 -3.753 2.138 1.00 94.56 277 THR A CA 1
ATOM 2233 C C . THR A 1 277 ? 12.291 -4.409 2.278 1.00 94.56 277 THR A C 1
ATOM 2235 O O . THR A 1 277 ? 12.408 -5.541 2.740 1.00 94.56 277 THR A O 1
ATOM 2238 N N . ASN A 1 278 ? 13.348 -3.684 1.917 1.00 94.56 278 ASN A N 1
ATOM 2239 C CA . ASN A 1 278 ? 14.729 -4.031 2.254 1.00 94.56 278 ASN A CA 1
ATOM 2240 C C . ASN A 1 278 ? 15.581 -2.758 2.385 1.00 94.56 278 ASN A C 1
ATOM 2242 O O . ASN A 1 278 ? 15.065 -1.641 2.419 1.00 94.56 278 ASN A O 1
ATOM 2246 N N . LYS A 1 279 ? 16.905 -2.907 2.473 1.00 93.94 279 LYS A N 1
ATOM 2247 C CA . LYS A 1 279 ? 17.831 -1.775 2.653 1.00 93.94 279 LYS A CA 1
ATOM 2248 C C . LYS A 1 279 ? 17.832 -0.749 1.507 1.00 93.94 279 LYS A C 1
ATOM 2250 O O . LYS A 1 279 ? 18.301 0.362 1.723 1.00 93.94 279 LYS A O 1
ATOM 2255 N N . TYR A 1 280 ? 17.337 -1.108 0.322 1.00 94.62 280 TYR A N 1
ATOM 2256 C CA . TYR A 1 280 ? 17.269 -0.239 -0.858 1.00 94.62 280 TYR A CA 1
ATOM 2257 C C . TYR A 1 280 ? 15.936 0.521 -0.973 1.00 94.62 280 TYR A C 1
ATOM 2259 O O . TYR A 1 280 ? 15.807 1.398 -1.828 1.00 94.62 280 TYR A O 1
ATOM 2267 N N . GLY A 1 281 ? 14.947 0.202 -0.131 1.00 92.19 281 GLY A N 1
ATOM 2268 C CA . GLY A 1 281 ? 13.672 0.915 -0.055 1.00 92.19 281 GLY A CA 1
ATOM 2269 C C . GLY A 1 281 ? 12.466 0.004 0.164 1.00 92.19 281 GLY A C 1
ATOM 2270 O O . GLY A 1 281 ? 12.601 -1.174 0.502 1.00 92.19 281 GLY A O 1
ATOM 2271 N N . THR A 1 282 ? 11.282 0.572 -0.063 1.00 93.69 282 THR A N 1
ATOM 2272 C CA . THR A 1 282 ? 9.989 -0.114 0.033 1.00 93.69 282 THR A CA 1
ATOM 2273 C C . THR A 1 282 ? 9.192 0.110 -1.246 1.00 93.69 282 THR A C 1
ATOM 2275 O O . THR A 1 282 ? 9.000 1.252 -1.663 1.00 93.69 282 THR A O 1
ATOM 2278 N N . TYR A 1 283 ? 8.689 -0.971 -1.839 1.00 95.44 283 TYR A N 1
ATOM 2279 C CA . TYR A 1 283 ? 7.848 -0.930 -3.036 1.00 95.44 283 TYR A CA 1
ATOM 2280 C C . TYR A 1 283 ? 6.631 -1.831 -2.871 1.00 95.44 283 TYR A C 1
ATOM 2282 O O . TYR A 1 283 ? 6.695 -2.872 -2.214 1.00 95.44 283 TYR A O 1
ATOM 2290 N N . LYS A 1 284 ? 5.529 -1.467 -3.531 1.00 93.75 284 LYS A N 1
ATOM 2291 C CA . LYS A 1 284 ? 4.375 -2.361 -3.648 1.00 93.75 284 LYS A CA 1
ATOM 2292 C C . LYS A 1 284 ? 4.535 -3.302 -4.840 1.00 93.75 284 LYS A C 1
ATOM 2294 O O . LYS A 1 284 ? 4.776 -2.878 -5.975 1.00 93.75 284 LYS A O 1
ATOM 2299 N N . LEU A 1 285 ? 4.380 -4.590 -4.575 1.00 95.75 285 LEU A N 1
ATOM 2300 C CA . LEU A 1 285 ? 4.330 -5.653 -5.561 1.00 95.75 285 LEU A CA 1
ATOM 2301 C C . LEU A 1 285 ? 2.855 -5.982 -5.803 1.00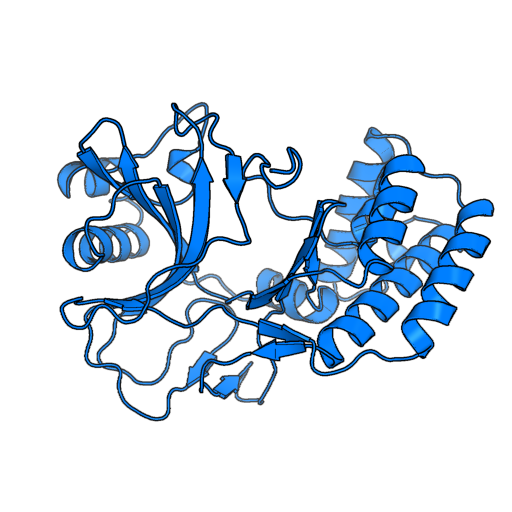 95.75 285 LEU A C 1
ATOM 2303 O O . LEU A 1 285 ? 2.252 -6.717 -5.037 1.00 95.75 285 LEU A O 1
ATOM 2307 N N . VAL A 1 286 ? 2.268 -5.370 -6.830 1.00 93.38 286 VAL A N 1
ATOM 2308 C CA . VAL A 1 286 ? 0.847 -5.516 -7.193 1.00 93.38 286 VAL A CA 1
ATOM 2309 C C . VAL A 1 286 ? 0.741 -5.807 -8.685 1.00 93.38 286 VAL A C 1
ATOM 2311 O O . VAL A 1 286 ? 1.471 -5.192 -9.485 1.00 93.38 286 VAL A O 1
ATOM 2314 N N . ASN A 1 287 ? -0.185 -6.689 -9.084 1.00 89.25 287 ASN A N 1
ATOM 2315 C CA . ASN A 1 287 ? -0.590 -6.810 -10.485 1.00 89.25 287 ASN A CA 1
ATOM 2316 C C . ASN A 1 287 ? -1.384 -5.563 -10.891 1.00 89.25 287 ASN A C 1
ATOM 2318 O O . ASN A 1 287 ? -2.609 -5.515 -10.845 1.00 89.25 287 ASN A O 1
ATOM 2322 N N . ARG A 1 288 ? -0.654 -4.513 -11.270 1.00 84.81 288 ARG A N 1
ATOM 2323 C CA . ARG A 1 288 ? -1.222 -3.191 -11.535 1.00 84.81 288 ARG A CA 1
ATOM 2324 C C . ARG A 1 288 ? -2.250 -3.214 -12.665 1.00 84.81 288 ARG A C 1
ATOM 2326 O O . ARG A 1 288 ? -3.229 -2.484 -12.588 1.00 84.81 288 ARG A O 1
ATOM 2333 N N . ARG A 1 289 ? -2.047 -4.046 -13.694 1.00 82.12 289 ARG A N 1
ATOM 2334 C CA . ARG A 1 289 ? -2.988 -4.144 -14.819 1.00 82.12 289 ARG A CA 1
ATOM 2335 C C . ARG A 1 289 ? -4.343 -4.678 -14.373 1.00 82.12 289 ARG A C 1
ATOM 2337 O O . ARG A 1 289 ? -5.349 -4.209 -14.869 1.00 82.12 289 ARG A O 1
ATOM 2344 N N . GLU A 1 290 ? -4.352 -5.613 -13.439 1.00 81.94 290 GLU A N 1
ATOM 2345 C CA . GLU A 1 290 ? -5.568 -6.211 -12.902 1.00 81.94 290 GLU A CA 1
ATOM 2346 C C . GLU A 1 290 ? -6.173 -5.314 -11.814 1.00 81.94 290 GLU A C 1
ATOM 2348 O O . GLU A 1 290 ? -7.241 -4.736 -11.994 1.00 81.94 290 GLU A O 1
ATOM 2353 N N . PHE A 1 291 ? -5.442 -5.074 -10.725 1.00 80.25 291 PHE A N 1
ATOM 2354 C CA . PHE A 1 291 ? -5.985 -4.396 -9.549 1.00 80.25 291 PHE A CA 1
ATOM 2355 C C . PHE A 1 291 ? -6.160 -2.889 -9.707 1.00 80.25 291 PHE A C 1
ATOM 2357 O O . PHE A 1 291 ? -7.102 -2.326 -9.153 1.00 80.25 291 PHE A O 1
ATOM 2364 N N . SER A 1 292 ? -5.290 -2.194 -10.452 1.00 77.38 292 SER A N 1
ATOM 2365 C CA . SER A 1 292 ? -5.529 -0.764 -10.698 1.00 77.38 292 SER A CA 1
ATOM 2366 C C . SER A 1 292 ? -6.645 -0.551 -11.712 1.00 77.38 292 SER A C 1
ATOM 2368 O O . SER A 1 292 ? -7.411 0.386 -11.530 1.00 77.38 292 SER A O 1
ATOM 2370 N N . TYR A 1 293 ? -6.777 -1.409 -12.731 1.00 78.25 293 TYR A N 1
ATOM 2371 C CA . TYR A 1 293 ? -7.917 -1.359 -13.651 1.00 78.25 293 TYR A CA 1
ATOM 2372 C C . TYR A 1 293 ? -9.232 -1.540 -12.892 1.00 78.25 293 TYR A C 1
ATOM 2374 O O . TYR A 1 293 ? -10.070 -0.644 -12.944 1.00 78.25 293 TYR A O 1
ATOM 2382 N N . ARG A 1 294 ? -9.347 -2.604 -12.084 1.00 80.25 294 ARG A N 1
ATOM 2383 C CA . ARG A 1 294 ? -10.519 -2.858 -11.231 1.00 80.25 294 ARG A CA 1
ATOM 2384 C C . ARG A 1 294 ? -10.853 -1.663 -10.328 1.00 80.25 294 ARG A C 1
ATOM 2386 O O . ARG A 1 294 ? -11.988 -1.201 -10.298 1.00 80.25 294 ARG A O 1
ATOM 2393 N N . ASN A 1 295 ? -9.846 -1.086 -9.668 1.00 74.25 295 ASN A N 1
ATOM 2394 C CA . ASN A 1 295 ? -10.016 0.110 -8.835 1.00 74.25 295 ASN A CA 1
ATOM 2395 C C . ASN A 1 295 ? -10.435 1.374 -9.611 1.00 74.25 295 ASN A C 1
ATOM 2397 O O . ASN A 1 295 ? -11.004 2.293 -9.017 1.00 74.25 295 ASN A O 1
ATOM 2401 N N . PHE A 1 296 ? -10.101 1.478 -10.903 1.00 72.38 296 PHE A N 1
ATOM 2402 C CA . PHE A 1 296 ? -10.514 2.603 -11.745 1.00 72.38 296 PHE A CA 1
ATOM 2403 C C . PHE A 1 296 ? -11.927 2.437 -12.306 1.00 72.38 296 PHE A C 1
ATOM 2405 O O . PHE A 1 296 ? -12.573 3.451 -12.564 1.00 72.38 296 PHE A O 1
ATOM 2412 N N . THR A 1 297 ? -12.385 1.204 -12.530 1.00 70.00 297 THR A N 1
ATOM 2413 C CA . THR A 1 297 ? -13.681 0.914 -13.160 1.00 70.00 297 THR A CA 1
ATOM 2414 C C . THR A 1 297 ? -14.802 0.654 -12.159 1.00 70.00 297 THR A C 1
ATOM 2416 O O . THR A 1 297 ? -15.965 0.855 -12.503 1.00 70.00 297 THR A O 1
ATOM 2419 N N . LYS A 1 298 ? -14.489 0.248 -10.921 1.00 69.25 298 LYS A N 1
ATOM 2420 C CA . LYS A 1 298 ? -15.499 0.013 -9.882 1.00 69.25 298 LYS A CA 1
ATOM 2421 C C . LYS A 1 298 ? -16.131 1.333 -9.423 1.00 69.25 298 LYS A C 1
ATOM 2423 O O . LYS A 1 298 ? -15.434 2.307 -9.124 1.00 69.25 298 LYS A O 1
ATOM 2428 N N . ILE A 1 299 ? -17.463 1.362 -9.331 1.00 59.34 299 ILE A N 1
ATOM 2429 C CA . ILE A 1 299 ? -18.194 2.471 -8.705 1.00 59.34 299 ILE A CA 1
ATOM 2430 C C . ILE A 1 299 ? -17.854 2.458 -7.215 1.00 59.34 299 ILE A C 1
ATOM 2432 O O . ILE A 1 299 ? -18.150 1.494 -6.512 1.00 59.34 299 ILE A O 1
ATOM 2436 N N . LYS A 1 300 ? -17.228 3.529 -6.724 1.00 60.16 300 LYS A N 1
ATOM 2437 C CA . LYS A 1 300 ? -16.969 3.686 -5.290 1.00 60.16 300 LYS A CA 1
ATOM 2438 C C . LYS A 1 300 ? -18.279 4.031 -4.600 1.00 60.16 300 LYS A C 1
ATOM 2440 O O . LYS A 1 300 ? -18.895 5.039 -4.929 1.00 60.16 300 LYS A O 1
ATOM 2445 N N . THR A 1 301 ? -18.709 3.182 -3.677 1.00 52.34 301 THR A N 1
ATOM 2446 C CA . THR A 1 301 ? -19.993 3.331 -2.982 1.00 52.34 301 THR A CA 1
ATOM 2447 C C . THR A 1 301 ? -19.859 3.979 -1.607 1.00 52.34 301 THR A C 1
ATOM 2449 O O . THR A 1 301 ? -20.873 4.109 -0.924 1.00 52.34 301 THR A O 1
ATOM 2452 N N . TRP A 1 302 ? -18.663 4.402 -1.184 1.00 50.44 302 TRP A N 1
ATOM 2453 C CA . TRP A 1 302 ? -18.450 5.132 0.072 1.00 50.44 302 TRP A CA 1
ATOM 2454 C C . TRP A 1 302 ? -18.475 6.652 -0.088 1.00 50.44 302 TRP A C 1
ATOM 2456 O O . TRP A 1 302 ? -17.959 7.165 -1.109 1.00 50.44 302 TRP A O 1
#

Secondary structure (DSSP, 8-state):
--GGG-B-SPPPPPGGGGGGS-HHHHHHHHHHHH-S--EEEEE---SSEEEEEEETTEEEEEEGGGG-SSS---BSSHHHHHHHHTTSHHHHHHHHHHHHHS---SSEEEEEEEEESS-SEE-SSSSEEE-SS---SSEEEEEEEEEESSSTTTPEEETTPPP----TT-SEEEPP-EEEE----THHHHHHHHHHHHGGG--PPPHHHHHHHHHHHHHHHHTT--GGGGS--HHHHHHHHHHHHHHHHHHTTEEE-S--EEEETTEE---SEEEEEETTEEEEEE-HHHHHHHHHHSPP--

pLDDT: mean 91.0, std 11.19, range [31.11, 98.44]

Mean predicted aligned error: 5.16 Å

Foldseek 3Di:
DAPFLWAPPDDFAALLLLLLADPVSVVLSLVVLVDPPKFKWFDFPFPDKKKWEDAPNATWIDGVLCQDPPRHQIGRDLVSLCVRCVVPVVRSVVRVLCSVQPDHHHFMWIWGWFFAFPAQWTDRDQKIKGHPDGDQAGTEIEIFWTWDDRGSNPTTIRRPDDDDQVPPPTSYRYFGGGKDQQDADPVLVVLSVVLVVLVVVADRDHPVSSVQLVVLQLVCLQVVHQSVRSPRDDSSSVSSVSSLVSLVRRQVRMDTDGPIFMDGPNHTDDGQTMWMDDSSHIHTSGPCSPVVNSNNPDDDPD

Sequence (302 aa):
MGYYKLMKNTHLEHPEDAILYNRETFDNMLQFLRDRSSTATVKWDGAPSIVFGTNEGKWFVGTKSVFNKVKVKINYSHHDIELNHGHLPKVAAILHTCFECLRKTPGVWQGDFIGFGGTDTFTPNTLTYNFDETIDRGIVVAVHTSYHGKDLKTMCANFDAKWDRYEHNSNTRYLNTDAHFTSRSRRINYLINFASVVANLVRFPEKQRGKELKVAVNKCIRENTDISNAGMGPSMTLLYKTIIEIKRLMMKGITSDENVQVQFDDDDCDHEGYVMTNKYGTYKLVNRREFSYRNFTKIKTW

Solvent-accessible surface area (backbone atoms only — not comparable to full-atom values): 16400 Å² total; per-residue (Å²): 135,75,85,62,60,58,41,65,88,60,86,74,45,47,66,46,58,29,57,40,34,42,66,68,52,32,54,42,44,52,50,46,71,66,55,84,78,58,51,43,26,51,34,76,56,37,43,62,51,38,31,36,24,37,55,99,89,38,60,37,35,33,42,71,44,41,47,39,90,85,68,58,40,70,20,74,44,69,67,41,35,43,75,71,29,48,94,41,58,66,62,26,53,52,49,51,51,45,62,72,29,50,78,91,40,85,48,40,38,33,27,25,29,37,45,66,36,74,42,32,67,35,62,37,55,79,42,34,38,40,40,98,54,64,39,89,28,62,30,32,35,40,52,49,32,33,46,50,68,90,48,70,72,70,24,20,36,27,75,85,47,86,70,88,54,78,58,84,88,46,40,38,44,48,48,68,35,56,31,45,78,81,50,75,58,72,64,42,60,56,51,52,52,48,43,60,56,49,52,76,71,39,84,58,38,54,75,68,56,14,52,53,38,51,52,33,37,52,47,20,33,63,70,73,46,64,58,68,76,25,71,65,53,70,55,44,36,52,44,38,54,50,41,49,50,42,45,53,49,50,53,76,14,48,48,71,74,56,86,60,49,34,25,48,96,87,41,82,49,75,68,64,32,32,39,38,38,40,92,66,37,66,31,40,46,53,59,53,68,59,57,50,22,50,64,66,69,55,82,78,89,119

Radius of gyration: 20.06 Å; Cα contacts (8 Å, |Δi|>4): 574; chains: 1; bounding box: 44×42×53 Å